Protein AF-A0A854DXW1-F1 (afdb_monomer)

Mean predicted aligned error: 8.83 Å

Nearest PDB structures (foldseek):
  5c21-assembly1_B  TM=2.241E-01  e=3.941E+00  Escherichia coli
  4xdj-assembly1_A  TM=1.858E-01  e=6.862E+00  Homo sapiens

Secondary structure (DSSP, 8-state):
-HHHHHHHHTTSHHHHHHHHHHHHHHHHHHHHHIIIII---TT---HHHHHHHHTS-HHHHHHHHHHHHTTTGGGG-S--TTS-HHHHHHHHHHHHHHHHHHHHHHHHHHHHHHHHHHHHHHT-HHHHHHHHIIIIIIS-PBP--TTS--B---GGGG---HHHHHHHHHHHHHHHHHHHHHHHS----TTTTHHHHHHHHHHHHHHHTT-

Structure (mmCIF, N/CA/C/O backbone):
data_AF-A0A854DXW1-F1
#
_entry.id   AF-A0A854DXW1-F1
#
loop_
_atom_site.group_PDB
_atom_site.id
_atom_site.type_symbol
_atom_site.label_atom_id
_atom_site.label_alt_id
_atom_site.label_comp_id
_atom_site.label_asym_id
_atom_site.label_entity_id
_atom_site.label_seq_id
_atom_site.pdbx_PDB_ins_code
_atom_site.Cartn_x
_atom_site.Cartn_y
_atom_site.Cartn_z
_atom_site.occupancy
_atom_site.B_iso_or_equiv
_atom_site.auth_seq_id
_atom_site.auth_comp_id
_atom_site.auth_asym_id
_atom_site.auth_atom_id
_atom_site.pdbx_PDB_model_num
ATOM 1 N N . MET A 1 1 ? -30.719 3.312 4.169 1.00 43.06 1 MET A N 1
ATOM 2 C CA . MET A 1 1 ? -30.736 1.836 4.330 1.00 43.06 1 MET A CA 1
ATOM 3 C C . MET A 1 1 ? -30.538 1.354 5.775 1.00 43.06 1 MET A C 1
ATOM 5 O O . MET A 1 1 ? -31.160 0.362 6.130 1.00 43.06 1 MET A O 1
ATOM 9 N N . GLN A 1 2 ? -29.759 2.034 6.631 1.00 45.84 2 GLN A N 1
ATOM 10 C CA . GLN A 1 2 ? -29.452 1.561 7.998 1.00 45.84 2 GLN A CA 1
ATOM 11 C C . GLN A 1 2 ? -30.656 1.422 8.956 1.00 45.84 2 GLN A C 1
ATOM 13 O O . GLN A 1 2 ? -30.693 0.466 9.721 1.00 45.84 2 GLN A O 1
ATOM 18 N N . ALA A 1 3 ? -31.662 2.306 8.912 1.00 42.81 3 ALA A N 1
ATOM 19 C CA . ALA A 1 3 ? -32.786 2.252 9.864 1.00 42.81 3 ALA A CA 1
ATOM 20 C C . ALA A 1 3 ? -33.734 1.055 9.636 1.00 42.81 3 ALA A C 1
ATOM 22 O O . ALA A 1 3 ? -34.145 0.398 10.588 1.00 42.81 3 ALA A O 1
ATOM 23 N N . GLY A 1 4 ? -34.037 0.731 8.373 1.00 47.47 4 GLY A N 1
ATOM 24 C CA . GLY A 1 4 ? -34.930 -0.381 8.022 1.00 47.47 4 GLY A CA 1
ATOM 25 C C . GLY A 1 4 ? -34.297 -1.761 8.221 1.00 47.47 4 GLY A C 1
ATOM 26 O O . GLY A 1 4 ? -34.988 -2.697 8.611 1.00 47.47 4 GLY A O 1
ATOM 27 N N . LEU A 1 5 ? -32.981 -1.884 8.004 1.00 50.31 5 LEU A N 1
ATOM 28 C CA . LEU A 1 5 ? -32.249 -3.124 8.279 1.00 50.31 5 LEU A CA 1
ATOM 29 C C . LEU A 1 5 ? -32.106 -3.356 9.790 1.00 50.31 5 LEU A C 1
ATOM 31 O O . LEU A 1 5 ? -32.338 -4.463 10.264 1.00 50.31 5 LEU A O 1
ATOM 35 N N . LYS A 1 6 ? -31.801 -2.291 10.549 1.00 49.09 6 LYS A N 1
ATOM 36 C CA . LYS A 1 6 ? -31.711 -2.331 12.013 1.00 49.09 6 LYS A CA 1
ATOM 37 C C . LYS A 1 6 ? -33.037 -2.756 12.642 1.00 49.09 6 LYS A C 1
ATOM 39 O O . LYS A 1 6 ? -33.031 -3.663 13.456 1.00 49.09 6 LYS A O 1
ATOM 44 N N . ALA A 1 7 ? -34.162 -2.185 12.206 1.00 58.78 7 ALA A N 1
ATOM 45 C CA . ALA A 1 7 ? -35.489 -2.556 12.705 1.00 58.78 7 ALA A CA 1
ATOM 46 C C . ALA A 1 7 ? -35.907 -3.998 12.350 1.00 58.78 7 ALA A C 1
ATOM 48 O O . ALA A 1 7 ? -36.614 -4.627 13.128 1.00 58.78 7 ALA A O 1
ATOM 49 N N . LYS A 1 8 ? -35.477 -4.529 11.194 1.00 56.47 8 LYS A N 1
ATOM 50 C CA . LYS A 1 8 ? -35.761 -5.920 10.788 1.00 56.47 8 LYS A CA 1
ATOM 51 C C . LYS A 1 8 ? -34.924 -6.955 11.533 1.00 56.47 8 LYS A C 1
ATOM 53 O O . LYS A 1 8 ? -35.382 -8.075 11.719 1.00 56.47 8 LYS A O 1
ATOM 58 N N . LEU A 1 9 ? -33.699 -6.598 11.905 1.00 56.09 9 LEU A N 1
ATOM 59 C CA . LEU A 1 9 ? -32.791 -7.497 12.607 1.00 56.09 9 LEU A CA 1
ATOM 60 C C . LEU A 1 9 ? -32.970 -7.414 14.126 1.00 56.09 9 LEU A C 1
ATOM 62 O O . LEU A 1 9 ? -32.663 -8.389 14.804 1.00 56.09 9 LEU A O 1
ATOM 66 N N . ASP A 1 10 ? -33.480 -6.307 14.669 1.00 58.72 10 ASP A N 1
ATOM 67 C CA . ASP A 1 10 ? -33.623 -6.104 16.113 1.00 58.72 10 ASP A CA 1
ATOM 68 C C . ASP A 1 10 ? -34.373 -7.269 16.789 1.00 58.72 10 ASP A C 1
ATOM 70 O O . ASP A 1 10 ? -35.441 -7.684 16.340 1.00 58.72 10 ASP A O 1
ATOM 74 N N . LYS A 1 11 ? -33.793 -7.824 17.861 1.00 65.62 11 LYS A N 1
ATOM 75 C CA . LYS A 1 11 ? -34.282 -9.014 18.599 1.00 65.62 11 LYS A CA 1
ATOM 76 C C . LYS A 1 11 ? -34.314 -10.344 17.828 1.00 65.62 11 LYS A C 1
ATOM 78 O O . LYS A 1 11 ? -34.817 -11.333 18.360 1.00 65.62 11 LYS A O 1
ATOM 83 N N . THR A 1 12 ? -33.756 -10.417 16.622 1.00 66.31 12 THR A N 1
ATOM 84 C CA . THR A 1 12 ? -33.550 -11.700 15.929 1.00 66.31 12 THR A CA 1
ATOM 85 C C . THR A 1 12 ? -32.251 -12.375 16.394 1.00 66.31 12 THR A C 1
ATOM 87 O O . THR A 1 12 ? -31.312 -11.685 16.810 1.00 66.31 12 THR A O 1
ATOM 90 N N . PRO A 1 13 ? -32.128 -13.713 16.267 1.00 65.00 13 PRO A N 1
ATOM 91 C CA . PRO A 1 13 ? -30.846 -14.402 16.424 1.00 65.00 13 PRO A CA 1
ATOM 92 C C . PRO A 1 13 ? -29.734 -13.783 15.561 1.00 65.00 13 PRO A C 1
ATOM 94 O O . PRO A 1 13 ? -28.590 -13.712 16.001 1.00 65.00 13 PRO A O 1
ATOM 97 N N . GLY A 1 14 ? -30.081 -13.258 14.378 1.00 65.69 14 GLY A N 1
ATOM 98 C CA . GLY A 1 14 ? -29.167 -12.564 13.471 1.00 65.69 14 GLY A CA 1
ATOM 99 C C . GLY A 1 14 ? -28.595 -11.253 14.027 1.00 65.69 14 GLY A C 1
ATOM 100 O O . GLY A 1 14 ? -27.396 -11.025 13.888 1.00 65.69 14 GLY A O 1
ATOM 101 N N . ALA A 1 15 ? -29.387 -10.410 14.706 1.00 63.97 15 ALA A N 1
ATOM 102 C CA . ALA A 1 15 ? -28.850 -9.200 15.353 1.00 63.97 15 ALA A CA 1
ATOM 103 C C . ALA A 1 15 ? -27.966 -9.517 16.556 1.00 63.97 15 ALA A C 1
ATOM 105 O O . ALA A 1 15 ? -26.934 -8.875 16.737 1.00 63.97 15 ALA A O 1
ATOM 106 N N . ASN A 1 16 ? -28.345 -10.508 17.364 1.00 67.12 16 ASN A N 1
ATOM 107 C CA . ASN A 1 16 ? -27.512 -10.935 18.486 1.00 67.12 16 ASN A CA 1
ATOM 108 C C . ASN A 1 16 ? -26.182 -11.506 17.978 1.00 67.12 16 ASN A C 1
ATOM 110 O O . ASN A 1 16 ? -25.125 -11.119 18.468 1.00 67.12 16 ASN A O 1
ATOM 114 N N . ALA A 1 17 ? -26.219 -12.343 16.936 1.00 67.50 17 ALA A N 1
ATOM 115 C CA . ALA A 1 17 ? -25.018 -12.842 16.277 1.00 67.50 17 ALA A CA 1
ATOM 116 C C . ALA A 1 17 ? -24.161 -11.694 15.718 1.00 67.50 17 ALA A C 1
ATOM 118 O O . ALA A 1 17 ? -22.961 -11.674 15.962 1.00 67.50 17 ALA A O 1
ATOM 119 N N . TRP A 1 18 ? -24.757 -10.702 15.046 1.00 70.50 18 TRP A N 1
ATOM 120 C CA . TRP A 1 18 ? -24.046 -9.526 14.525 1.00 70.50 18 TRP A CA 1
ATOM 121 C C . TRP A 1 18 ? -23.355 -8.705 15.618 1.00 70.50 18 TRP A C 1
ATOM 123 O O . TRP A 1 18 ? -22.194 -8.333 15.456 1.00 70.50 18 TRP A O 1
ATOM 133 N N . ASN A 1 19 ? -24.030 -8.471 16.746 1.00 70.94 19 ASN A N 1
ATOM 134 C CA . ASN A 1 19 ? -23.475 -7.714 17.870 1.00 70.94 19 ASN A CA 1
ATOM 135 C C . ASN A 1 19 ? -22.244 -8.389 18.499 1.00 70.94 19 ASN A C 1
ATOM 137 O O . ASN A 1 19 ? -21.432 -7.701 19.111 1.00 70.94 19 ASN A O 1
ATOM 141 N N . HIS A 1 20 ? -22.082 -9.704 18.331 1.00 74.19 20 HIS A N 1
ATOM 142 C CA . HIS A 1 20 ? -20.892 -10.439 18.770 1.00 74.19 20 HIS A CA 1
ATOM 143 C C . HIS A 1 20 ? -19.858 -10.633 17.649 1.00 74.19 20 HIS A C 1
ATOM 145 O O . HIS A 1 20 ? -18.663 -10.458 17.880 1.00 74.19 20 HIS A O 1
ATOM 151 N N . LEU A 1 21 ? -20.303 -10.952 16.431 1.00 76.25 21 LEU A N 1
ATOM 152 C CA . LEU A 1 21 ? -19.441 -11.206 15.273 1.00 76.25 21 LEU A CA 1
ATOM 153 C C . LEU A 1 21 ? -18.740 -9.946 14.779 1.00 76.25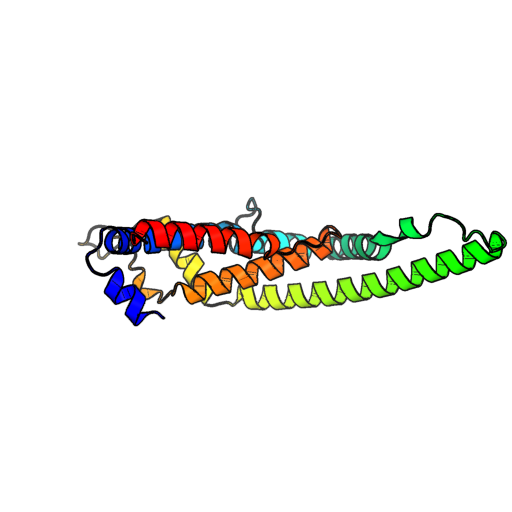 21 LEU A C 1
ATOM 155 O O . LEU A 1 21 ? -17.548 -9.999 14.507 1.00 76.25 21 LEU A O 1
ATOM 159 N N . ALA A 1 22 ? -19.445 -8.820 14.649 1.00 77.31 22 ALA A N 1
ATOM 160 C CA . ALA A 1 22 ? -18.854 -7.615 14.072 1.00 77.31 22 ALA A CA 1
ATOM 161 C C . ALA A 1 22 ? -17.678 -7.076 14.910 1.00 77.31 22 ALA A C 1
ATOM 163 O O . ALA A 1 22 ? -16.629 -6.807 14.323 1.00 77.31 22 ALA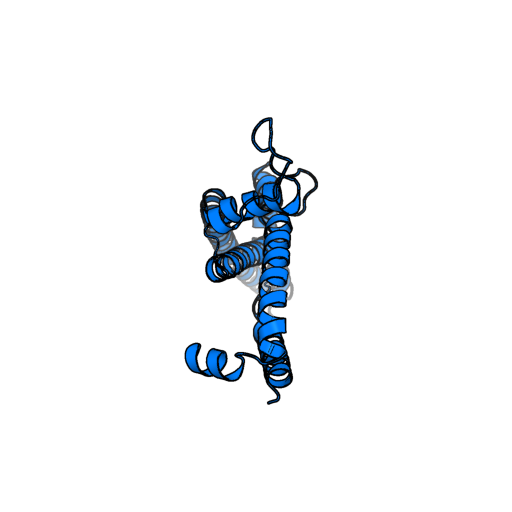 A O 1
ATOM 164 N N . PRO A 1 23 ? -17.768 -6.977 16.254 1.00 77.62 23 PRO A N 1
ATOM 165 C CA . PRO A 1 23 ? -16.611 -6.627 17.076 1.00 77.62 23 PRO A CA 1
ATOM 166 C C . PRO A 1 23 ? -15.458 -7.626 16.954 1.00 77.62 23 PRO A C 1
ATOM 168 O O . PRO A 1 23 ? -14.311 -7.200 16.857 1.00 77.62 23 PRO A O 1
ATOM 171 N N . LEU A 1 24 ? -15.748 -8.932 16.913 1.00 80.94 24 LEU A N 1
ATOM 172 C CA . LEU A 1 24 ? -14.728 -9.978 16.796 1.00 80.94 24 LEU A CA 1
ATOM 173 C C . LEU A 1 24 ? -13.984 -9.902 15.453 1.00 80.94 24 LEU A C 1
ATOM 175 O O . LEU A 1 24 ? -12.761 -9.808 15.432 1.00 80.94 24 LEU A O 1
ATOM 179 N N . LEU A 1 25 ? -14.721 -9.831 14.343 1.00 82.75 25 LEU A N 1
ATOM 180 C CA . LEU A 1 25 ? -14.154 -9.657 13.003 1.00 82.75 25 LEU A CA 1
ATOM 181 C C . LEU A 1 25 ? -13.397 -8.329 12.873 1.00 82.75 25 LEU A C 1
ATOM 183 O O . LEU A 1 25 ? -12.369 -8.267 12.207 1.00 82.75 25 LEU A O 1
ATOM 187 N N . GLY A 1 26 ? -13.881 -7.270 13.527 1.00 84.69 26 GLY A N 1
ATOM 188 C CA . GLY A 1 26 ? -13.182 -5.990 13.602 1.00 84.69 26 GLY A CA 1
ATOM 189 C C . GLY A 1 26 ? -11.831 -6.095 14.295 1.00 84.69 26 GLY A C 1
ATOM 190 O O . GLY A 1 26 ? -10.843 -5.565 13.796 1.00 84.69 26 GLY A O 1
ATOM 191 N N . GLN A 1 27 ? -11.774 -6.796 15.426 1.00 83.50 27 GLN A N 1
ATOM 192 C CA . GLN A 1 27 ? -10.528 -7.022 16.157 1.00 83.50 27 GLN A CA 1
ATOM 193 C C . GLN A 1 27 ? -9.535 -7.859 15.348 1.00 83.50 27 GLN A C 1
ATOM 195 O O . GLN A 1 27 ? -8.358 -7.499 15.273 1.00 83.50 27 GLN A O 1
ATOM 200 N N . ASP A 1 28 ? -10.002 -8.931 14.705 1.00 86.38 28 ASP A N 1
ATOM 201 C CA . ASP A 1 28 ? -9.159 -9.755 13.836 1.00 86.38 28 ASP A CA 1
ATOM 202 C C . ASP A 1 28 ? -8.619 -8.942 12.655 1.00 86.38 28 ASP A C 1
ATOM 204 O O . ASP A 1 28 ? -7.415 -8.958 12.397 1.00 86.38 28 ASP A O 1
ATOM 208 N N . LEU A 1 29 ? -9.465 -8.126 12.019 1.00 89.44 29 LEU A N 1
ATOM 209 C CA . LEU A 1 29 ? -9.039 -7.225 10.951 1.00 89.44 29 LEU A CA 1
ATOM 210 C C . LEU A 1 29 ? -7.964 -6.239 11.429 1.00 89.44 29 LEU A C 1
ATOM 212 O O . LEU A 1 29 ? -6.951 -6.063 10.755 1.00 89.44 29 LEU A O 1
ATOM 216 N N . VAL A 1 30 ? -8.140 -5.616 12.598 1.00 91.19 30 VAL A N 1
ATOM 217 C CA . VAL A 1 30 ? -7.139 -4.693 13.159 1.00 91.19 30 VAL A CA 1
ATOM 218 C C . VAL A 1 30 ? -5.818 -5.416 13.441 1.00 91.19 30 VAL A C 1
ATOM 220 O O . VAL A 1 30 ? -4.742 -4.883 13.150 1.00 91.19 30 VAL A O 1
ATOM 223 N N . ARG A 1 31 ? -5.871 -6.642 13.971 1.00 88.50 31 ARG A N 1
ATOM 224 C CA . ARG A 1 31 ? -4.685 -7.475 14.206 1.00 88.50 31 ARG A CA 1
ATOM 225 C C . ARG A 1 31 ? -3.959 -7.795 12.899 1.00 88.50 31 ARG A C 1
ATOM 227 O O . ARG A 1 31 ? -2.732 -7.669 12.853 1.00 88.50 31 ARG A O 1
ATOM 234 N N . ASP A 1 32 ? -4.688 -8.179 11.859 1.00 91.00 32 ASP A N 1
ATOM 235 C CA . ASP A 1 32 ? -4.114 -8.515 10.557 1.00 91.00 32 ASP A CA 1
ATOM 236 C C . ASP A 1 32 ? -3.510 -7.289 9.878 1.00 91.00 32 ASP A C 1
ATOM 238 O O . ASP A 1 32 ? -2.348 -7.328 9.474 1.00 91.00 32 ASP A O 1
ATOM 242 N N . GLN A 1 33 ? -4.225 -6.163 9.850 1.00 93.94 33 GLN A N 1
ATOM 243 C CA . GLN A 1 33 ? -3.700 -4.895 9.337 1.00 93.94 33 GLN A CA 1
ATOM 244 C C . GLN A 1 33 ? -2.432 -4.463 10.079 1.00 93.94 33 GLN A C 1
ATOM 246 O O . GLN A 1 33 ? -1.455 -4.028 9.465 1.00 93.94 33 GLN A O 1
ATOM 251 N N . SER A 1 34 ? -2.405 -4.627 11.402 1.00 92.50 34 SER A N 1
ATOM 252 C CA . SER A 1 34 ? -1.226 -4.309 12.199 1.00 92.50 34 SER A CA 1
ATOM 253 C C . SER A 1 34 ? -0.015 -5.165 11.807 1.00 92.50 34 SER A C 1
ATOM 255 O O . SER A 1 34 ? 1.081 -4.635 11.617 1.00 92.50 34 SER A O 1
ATOM 257 N N . ARG A 1 35 ? -0.205 -6.477 11.626 1.00 90.94 35 ARG A N 1
ATOM 258 C CA . ARG A 1 35 ? 0.861 -7.413 11.226 1.00 90.94 35 ARG A CA 1
ATOM 259 C C . ARG A 1 35 ? 1.335 -7.187 9.792 1.00 90.94 35 ARG A C 1
ATOM 261 O O . ARG A 1 35 ? 2.538 -7.162 9.543 1.00 90.94 35 ARG A O 1
ATOM 268 N N . LEU A 1 36 ? 0.399 -7.026 8.860 1.00 94.25 36 LEU A N 1
ATOM 269 C CA . LEU A 1 36 ? 0.681 -6.929 7.429 1.00 94.25 36 LEU A CA 1
ATOM 270 C C . LEU A 1 36 ? 1.244 -5.567 7.032 1.00 94.25 36 LEU A C 1
ATOM 272 O O . LEU A 1 36 ? 2.093 -5.500 6.149 1.00 94.25 36 LEU A O 1
ATOM 276 N N . PHE A 1 37 ? 0.816 -4.480 7.674 1.00 95.56 37 PHE A N 1
ATOM 277 C CA . PHE A 1 37 ? 1.177 -3.138 7.215 1.00 95.56 37 PHE A CA 1
ATOM 278 C C . PHE A 1 37 ? 2.122 -2.404 8.163 1.00 95.56 37 PHE A C 1
ATOM 280 O O . PHE A 1 37 ? 3.033 -1.710 7.709 1.00 95.56 37 PHE A O 1
ATOM 287 N N . LEU A 1 38 ? 1.948 -2.578 9.474 1.00 94.62 38 LEU A N 1
ATOM 288 C CA . LEU A 1 38 ? 2.504 -1.670 10.481 1.00 94.62 38 LEU A CA 1
ATOM 289 C C . LEU A 1 38 ? 3.615 -2.264 11.354 1.00 94.62 38 LEU A C 1
ATOM 291 O O . LEU A 1 38 ? 4.288 -1.507 12.059 1.00 94.62 38 LEU A O 1
ATOM 295 N N . ASP A 1 39 ? 3.804 -3.584 11.337 1.00 90.75 39 ASP A N 1
ATOM 296 C CA . ASP A 1 39 ? 4.802 -4.258 12.165 1.00 90.75 39 ASP A CA 1
ATOM 297 C C . ASP A 1 39 ? 6.223 -3.822 11.782 1.00 90.75 39 ASP A C 1
ATOM 299 O O . ASP A 1 39 ? 6.596 -3.826 10.615 1.00 90.75 39 ASP A O 1
ATOM 303 N N . ASN A 1 40 ? 7.045 -3.461 12.756 1.00 88.31 40 ASN A N 1
ATOM 304 C CA . ASN A 1 40 ? 8.408 -2.976 12.544 1.00 88.31 40 ASN A CA 1
ATOM 305 C C . ASN A 1 40 ? 9.478 -3.983 12.983 1.00 88.31 40 ASN A C 1
ATOM 307 O O . ASN A 1 40 ? 10.671 -3.682 12.899 1.00 88.31 40 ASN A O 1
ATOM 311 N N . HIS A 1 41 ? 9.083 -5.176 13.439 1.00 87.81 41 HIS A N 1
ATOM 312 C CA . HIS A 1 41 ? 10.045 -6.201 13.811 1.00 87.81 41 HIS A CA 1
ATOM 313 C C . HIS A 1 41 ? 10.905 -6.606 12.602 1.00 87.81 41 HIS A C 1
ATOM 315 O O . HIS A 1 41 ? 10.414 -6.808 11.496 1.00 87.81 41 HIS A O 1
ATOM 321 N N . TRP A 1 42 ? 12.213 -6.782 12.794 1.00 84.25 42 TRP A N 1
ATOM 322 C CA . TRP A 1 42 ? 13.151 -7.005 11.686 1.00 84.25 42 TRP A CA 1
ATOM 323 C C . TRP A 1 42 ? 12.849 -8.264 10.847 1.00 84.25 42 TRP A C 1
ATOM 325 O O . TRP A 1 42 ? 13.130 -8.279 9.645 1.00 84.25 42 TRP A O 1
ATOM 335 N N . ARG A 1 43 ? 12.231 -9.283 11.464 1.00 85.88 43 ARG A N 1
ATOM 336 C CA . ARG A 1 43 ? 11.757 -10.520 10.806 1.00 85.88 43 ARG A CA 1
ATOM 337 C C . ARG A 1 43 ? 10.387 -10.403 10.128 1.00 85.88 43 ARG A C 1
ATOM 339 O O . ARG A 1 43 ? 10.020 -11.329 9.415 1.00 85.88 43 ARG A O 1
ATOM 346 N N . SER A 1 44 ? 9.618 -9.339 10.362 1.00 88.06 44 SER A N 1
ATOM 347 C CA . SER A 1 44 ? 8.266 -9.229 9.806 1.00 88.06 44 SER A CA 1
ATOM 348 C C . SER A 1 44 ? 8.311 -8.980 8.294 1.00 88.06 44 SER A C 1
ATOM 350 O O . SER A 1 44 ? 9.227 -8.335 7.776 1.00 88.06 44 SER A O 1
ATOM 352 N N . GLY A 1 45 ? 7.322 -9.498 7.573 1.00 89.44 45 GLY A N 1
ATOM 353 C CA . GLY A 1 45 ? 7.122 -9.234 6.145 1.00 89.44 45 GLY A CA 1
ATOM 354 C C . GLY A 1 45 ? 6.217 -8.032 5.876 1.00 89.44 45 GLY A C 1
ATOM 355 O O . GLY A 1 45 ? 5.577 -7.996 4.834 1.00 89.44 45 GLY A O 1
ATOM 356 N N . SER A 1 46 ? 6.087 -7.103 6.826 1.00 94.56 46 SER A N 1
ATOM 357 C CA . SER A 1 46 ? 5.107 -6.022 6.726 1.00 94.56 46 SER A CA 1
ATOM 358 C C . SER A 1 46 ? 5.463 -4.999 5.645 1.00 94.56 46 SER A C 1
ATOM 360 O O . SER A 1 46 ? 6.638 -4.823 5.315 1.00 94.56 46 SER A O 1
ATOM 362 N N . LEU A 1 47 ? 4.472 -4.239 5.173 1.00 95.69 47 LEU A N 1
ATOM 363 C CA . LEU A 1 47 ? 4.680 -3.111 4.260 1.00 95.69 47 LEU A CA 1
ATOM 364 C C . LEU A 1 47 ? 5.722 -2.115 4.798 1.00 95.69 47 LEU A C 1
ATOM 366 O O . LEU A 1 47 ? 6.663 -1.769 4.088 1.00 95.69 47 LEU A O 1
ATOM 370 N N . THR A 1 48 ? 5.608 -1.705 6.067 1.00 94.69 48 THR A N 1
ATOM 371 C CA . THR A 1 48 ? 6.572 -0.789 6.708 1.00 94.69 48 THR A CA 1
ATOM 372 C C . THR A 1 48 ? 7.998 -1.347 6.662 1.00 94.69 48 THR A C 1
ATOM 374 O O . THR A 1 48 ? 8.948 -0.623 6.357 1.00 94.69 48 THR A O 1
ATOM 377 N N . ASN A 1 49 ? 8.175 -2.641 6.949 1.00 94.12 49 ASN A N 1
ATOM 378 C CA . ASN A 1 49 ? 9.498 -3.255 6.967 1.00 94.12 49 ASN A CA 1
ATOM 379 C C . ASN A 1 49 ? 10.051 -3.500 5.555 1.00 94.12 49 ASN A C 1
ATOM 381 O O . ASN A 1 49 ? 11.248 -3.322 5.334 1.00 94.12 49 ASN A O 1
ATOM 385 N N . LEU A 1 50 ? 9.197 -3.888 4.605 1.00 94.00 50 LEU A N 1
ATOM 386 C CA . LEU A 1 50 ? 9.549 -4.015 3.190 1.00 94.00 50 LEU A CA 1
ATOM 387 C C . LEU A 1 50 ? 10.026 -2.674 2.638 1.00 94.00 50 LEU A C 1
ATOM 389 O O . LEU A 1 50 ? 11.129 -2.598 2.105 1.00 94.00 50 LEU A O 1
ATOM 393 N N . TRP A 1 51 ? 9.258 -1.606 2.859 1.00 95.62 51 TRP A N 1
ATOM 394 C CA . TRP A 1 51 ? 9.633 -0.261 2.440 1.00 95.62 51 TRP A CA 1
ATOM 395 C C . TRP A 1 51 ? 10.972 0.173 3.036 1.00 95.62 51 TRP A C 1
ATOM 397 O O . TRP A 1 51 ? 11.869 0.595 2.313 1.00 95.62 51 TRP A O 1
ATOM 407 N N . ARG A 1 52 ? 11.171 -0.027 4.345 1.00 94.31 52 ARG A N 1
ATOM 408 C CA . ARG A 1 52 ? 12.452 0.258 5.009 1.00 94.31 52 ARG A CA 1
ATOM 409 C C . ARG A 1 52 ? 13.629 -0.479 4.362 1.00 94.31 52 ARG A C 1
ATOM 411 O O . ARG A 1 52 ? 14.698 0.104 4.229 1.00 94.31 52 ARG A O 1
ATOM 418 N N . LYS A 1 53 ? 13.452 -1.748 3.978 1.00 92.75 53 LYS A N 1
ATOM 419 C CA . LYS A 1 53 ? 14.494 -2.542 3.303 1.00 92.75 53 LYS A CA 1
ATOM 420 C C . LYS A 1 53 ? 14.797 -2.010 1.903 1.00 92.75 53 LYS A C 1
ATOM 422 O O . LYS A 1 53 ? 15.961 -1.963 1.533 1.00 92.75 53 LYS A O 1
ATOM 427 N N . LEU A 1 54 ? 13.779 -1.578 1.159 1.00 94.38 54 LEU A N 1
ATOM 428 C CA . LEU A 1 54 ? 13.957 -0.962 -0.160 1.00 94.38 54 LEU A CA 1
ATOM 429 C C . LEU A 1 54 ? 14.712 0.370 -0.087 1.00 94.38 54 LEU A C 1
ATOM 431 O O . LEU A 1 54 ? 15.454 0.702 -1.002 1.00 94.38 54 LEU A O 1
ATOM 435 N N . GLN A 1 55 ? 14.547 1.107 1.011 1.00 93.56 55 GLN A N 1
ATOM 436 C CA . GLN A 1 55 ? 15.242 2.371 1.267 1.00 93.56 55 GLN A CA 1
ATOM 437 C C . GLN A 1 55 ? 16.637 2.192 1.888 1.00 93.56 55 GLN A C 1
ATOM 439 O O . GLN A 1 55 ? 17.339 3.178 2.099 1.00 93.56 55 GLN A O 1
ATOM 444 N N . ALA A 1 56 ? 17.045 0.963 2.221 1.00 93.44 56 ALA A N 1
ATOM 445 C CA . ALA A 1 56 ? 18.317 0.720 2.900 1.00 93.44 56 ALA A CA 1
ATOM 446 C C . ALA A 1 56 ? 19.533 0.996 2.002 1.00 93.44 56 ALA A C 1
ATOM 448 O O . ALA A 1 56 ? 20.585 1.377 2.510 1.00 93.44 56 ALA A O 1
ATOM 449 N N . ASP A 1 57 ? 19.382 0.806 0.690 1.00 94.56 57 ASP A N 1
ATOM 450 C CA . ASP A 1 57 ? 20.425 1.034 -0.306 1.00 94.56 57 ASP A CA 1
ATOM 451 C C . ASP A 1 57 ? 19.792 1.576 -1.603 1.00 94.56 57 ASP A C 1
ATOM 453 O O . ASP A 1 57 ? 18.924 0.906 -2.177 1.00 94.56 57 ASP A O 1
ATOM 457 N N . PRO A 1 58 ? 20.211 2.758 -2.099 1.00 93.12 58 PRO A N 1
ATOM 458 C CA . PRO A 1 58 ? 19.760 3.295 -3.383 1.00 93.12 58 PRO A CA 1
ATOM 459 C C . PRO A 1 58 ? 19.913 2.325 -4.564 1.00 93.12 58 PRO A C 1
ATOM 461 O O . PRO A 1 58 ? 19.101 2.368 -5.490 1.00 93.12 58 PRO A O 1
ATOM 464 N N . ALA A 1 59 ? 20.895 1.418 -4.523 1.00 96.38 59 ALA A N 1
ATOM 465 C CA . ALA A 1 59 ? 21.098 0.408 -5.559 1.00 96.38 59 ALA A CA 1
ATOM 466 C C . ALA A 1 59 ? 19.906 -0.555 -5.694 1.00 96.38 59 ALA A C 1
ATOM 468 O O . ALA A 1 59 ? 19.656 -1.077 -6.778 1.00 96.38 59 ALA A O 1
ATOM 469 N N . ILE A 1 60 ? 19.130 -0.768 -4.623 1.00 95.75 60 ILE A N 1
ATOM 470 C CA . ILE A 1 60 ? 17.932 -1.616 -4.665 1.00 95.75 60 ILE A CA 1
ATOM 471 C C . ILE A 1 60 ? 16.859 -0.974 -5.544 1.00 95.75 60 ILE A C 1
ATOM 473 O O . ILE A 1 60 ? 16.274 -1.653 -6.387 1.00 95.75 60 ILE A O 1
ATOM 477 N N . ARG A 1 61 ? 16.609 0.332 -5.377 1.00 95.31 61 ARG A N 1
ATOM 478 C CA . ARG A 1 61 ? 15.671 1.063 -6.240 1.00 95.31 61 ARG A CA 1
ATOM 479 C C . ARG A 1 61 ? 16.128 0.992 -7.691 1.00 95.31 61 ARG A C 1
ATOM 481 O O . ARG A 1 61 ? 15.305 0.677 -8.545 1.00 95.31 61 ARG A O 1
ATOM 488 N N . GLU A 1 62 ? 17.405 1.267 -7.958 1.00 96.88 62 GLU A N 1
ATOM 489 C CA . GLU A 1 62 ? 17.911 1.269 -9.333 1.00 96.88 62 GLU A CA 1
ATOM 490 C C . GLU A 1 62 ? 17.791 -0.114 -9.978 1.00 96.88 62 GLU A C 1
ATOM 492 O O . GLU A 1 62 ? 17.325 -0.222 -11.105 1.00 96.88 62 GLU A O 1
ATOM 497 N N . HIS A 1 63 ? 18.072 -1.185 -9.231 1.00 96.69 63 HIS A N 1
ATOM 498 C CA . HIS A 1 63 ? 17.877 -2.550 -9.713 1.00 96.69 63 HIS A CA 1
ATOM 499 C C . HIS A 1 63 ? 16.435 -2.813 -10.181 1.00 96.69 63 HIS A C 1
ATOM 501 O O . HIS A 1 63 ? 16.217 -3.349 -11.271 1.00 96.69 63 HIS A O 1
ATOM 507 N N . TYR A 1 64 ? 15.436 -2.434 -9.377 1.00 97.19 64 TYR A N 1
ATOM 508 C CA . TYR A 1 64 ? 14.033 -2.603 -9.767 1.00 97.19 64 TYR A CA 1
ATOM 509 C C . TYR A 1 64 ? 13.632 -1.664 -10.902 1.00 97.19 64 TYR A C 1
ATOM 511 O O . TYR A 1 64 ? 12.892 -2.083 -11.788 1.00 97.19 64 TYR A O 1
ATOM 519 N N . ARG A 1 65 ? 14.159 -0.436 -10.919 1.00 97.31 65 ARG A N 1
ATOM 520 C CA . ARG A 1 65 ? 13.940 0.537 -11.991 1.00 97.31 65 ARG A CA 1
ATOM 521 C C . ARG A 1 65 ? 14.428 0.004 -13.335 1.00 97.31 65 ARG A C 1
ATOM 523 O O . ARG A 1 65 ? 13.659 -0.010 -14.292 1.00 97.31 65 ARG A O 1
ATOM 530 N N . GLU A 1 66 ? 15.664 -0.491 -13.397 1.00 96.81 66 GLU A N 1
ATOM 531 C CA . GLU A 1 66 ? 16.259 -1.108 -14.590 1.00 96.81 66 GLU A CA 1
ATOM 532 C C . GLU A 1 66 ? 15.456 -2.319 -15.067 1.00 96.81 66 GLU A C 1
ATOM 534 O O . GLU A 1 66 ? 15.133 -2.433 -16.253 1.00 96.81 66 GLU A O 1
ATOM 539 N N . ARG A 1 67 ? 15.095 -3.215 -14.139 1.00 96.06 67 ARG A N 1
ATOM 540 C CA . ARG A 1 67 ? 14.289 -4.397 -14.455 1.00 96.06 67 ARG A CA 1
ATOM 541 C C . ARG A 1 67 ? 12.914 -4.016 -15.004 1.00 96.06 67 ARG A C 1
ATOM 543 O O . ARG A 1 67 ? 12.473 -4.613 -15.982 1.00 96.06 67 ARG A O 1
ATOM 550 N N . TYR A 1 68 ? 12.246 -3.046 -14.381 1.00 96.62 68 TYR A N 1
ATOM 551 C CA . TYR A 1 68 ? 10.925 -2.581 -14.793 1.00 96.62 68 TYR A CA 1
ATOM 552 C C . TYR A 1 68 ? 10.973 -1.902 -16.165 1.00 96.62 68 TYR A C 1
ATOM 554 O O . TYR A 1 68 ? 10.147 -2.199 -17.022 1.00 96.62 68 TYR A O 1
ATOM 562 N N . GLY A 1 69 ? 11.977 -1.053 -16.416 1.00 96.25 69 GLY A N 1
ATOM 563 C CA . GLY A 1 69 ? 12.160 -0.385 -17.708 1.00 96.25 69 GLY A CA 1
ATOM 564 C C . GLY A 1 69 ? 12.259 -1.359 -18.883 1.00 96.25 69 GLY A C 1
ATOM 565 O O . GLY A 1 69 ? 11.714 -1.105 -19.952 1.00 96.25 69 GLY A O 1
ATOM 566 N N . ARG A 1 70 ? 12.902 -2.510 -18.667 1.00 95.19 70 ARG A N 1
ATOM 567 C CA . ARG A 1 70 ? 13.186 -3.522 -19.699 1.00 95.19 70 ARG A CA 1
ATOM 568 C C . ARG A 1 70 ? 12.164 -4.658 -19.775 1.00 95.19 70 ARG A C 1
ATOM 570 O O . ARG A 1 70 ? 12.400 -5.639 -20.477 1.00 95.19 70 ARG A O 1
ATOM 577 N N . ILE A 1 71 ? 11.039 -4.566 -19.064 1.00 92.12 71 ILE A N 1
ATOM 578 C CA . ILE A 1 71 ? 10.062 -5.663 -18.952 1.00 92.12 71 ILE A CA 1
ATOM 579 C C . ILE A 1 71 ? 9.540 -6.164 -20.311 1.00 92.12 71 ILE A C 1
ATOM 581 O O . ILE A 1 71 ? 9.260 -7.351 -20.470 1.00 92.12 71 ILE A O 1
ATOM 585 N N . PHE A 1 72 ? 9.468 -5.279 -21.305 1.00 91.06 72 PHE A N 1
ATOM 586 C CA . PHE A 1 72 ? 8.947 -5.563 -22.643 1.0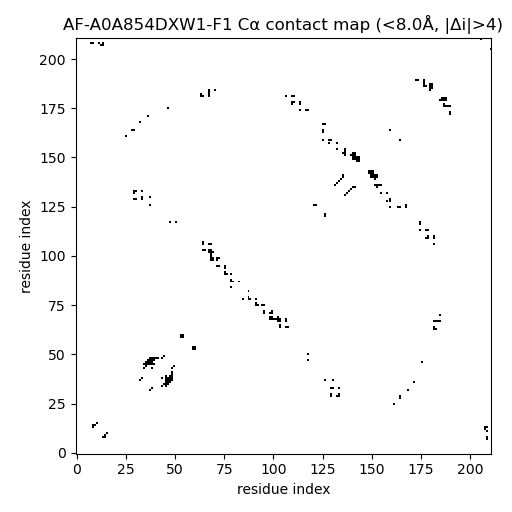0 91.06 72 PHE A CA 1
ATOM 587 C C . PHE A 1 72 ? 10.021 -5.714 -23.717 1.00 91.06 72 PHE A C 1
ATOM 589 O O . PHE A 1 72 ? 9.676 -5.878 -24.882 1.00 91.06 72 PHE A O 1
ATOM 596 N N . ASP A 1 73 ? 11.308 -5.728 -23.351 1.00 91.19 73 ASP A N 1
ATOM 597 C CA . ASP A 1 73 ? 12.397 -5.867 -24.329 1.00 91.19 73 ASP A CA 1
ATOM 598 C C . ASP A 1 73 ? 12.197 -7.106 -25.224 1.00 91.19 73 ASP A C 1
ATOM 600 O O . ASP A 1 73 ? 12.385 -7.024 -26.435 1.00 91.19 73 ASP A O 1
ATOM 604 N N . HIS A 1 74 ? 11.724 -8.210 -24.635 1.00 87.38 74 HIS A N 1
ATOM 605 C CA . HIS A 1 74 ? 11.478 -9.482 -25.320 1.00 87.38 74 HIS A CA 1
ATOM 606 C C . HIS A 1 74 ? 10.370 -9.434 -26.387 1.00 87.38 74 HIS A C 1
ATOM 608 O O . HIS A 1 74 ? 10.349 -10.273 -27.284 1.00 87.38 74 HIS A O 1
ATOM 614 N N . PHE A 1 75 ? 9.450 -8.463 -26.334 1.00 86.19 75 PHE A N 1
ATOM 615 C CA . PHE A 1 75 ? 8.410 -8.316 -27.360 1.00 86.19 75 PHE A CA 1
ATOM 616 C C . PHE A 1 75 ? 8.952 -7.796 -28.696 1.00 86.19 75 PHE A C 1
ATOM 618 O O . PHE A 1 75 ? 8.239 -7.827 -29.696 1.00 86.19 75 PHE A O 1
ATOM 625 N N . HIS A 1 76 ? 10.212 -7.356 -28.728 1.00 84.25 76 HIS A N 1
ATOM 626 C CA . HIS A 1 76 ? 10.862 -6.798 -29.913 1.00 84.25 76 HIS A CA 1
ATOM 627 C C . HIS A 1 76 ? 12.001 -7.674 -30.446 1.00 84.25 76 HIS A C 1
ATOM 629 O O . HIS A 1 76 ? 12.785 -7.208 -31.272 1.00 84.25 76 HIS A O 1
ATOM 635 N N . ASP A 1 77 ? 12.110 -8.925 -29.989 1.00 84.62 77 ASP A N 1
ATOM 636 C CA . ASP A 1 77 ? 13.165 -9.849 -30.427 1.00 84.62 77 ASP A CA 1
ATOM 637 C C . ASP A 1 77 ? 12.923 -10.385 -31.854 1.00 84.62 77 ASP A C 1
ATOM 639 O O . ASP A 1 77 ? 13.871 -10.734 -32.562 1.00 84.62 77 ASP A O 1
ATOM 643 N N . GLU A 1 78 ? 11.667 -10.420 -32.313 1.00 81.88 78 GLU A N 1
ATOM 644 C CA . GLU A 1 78 ? 11.303 -10.936 -33.637 1.00 81.88 78 GLU A CA 1
ATOM 645 C C . GLU A 1 78 ? 11.376 -9.859 -34.731 1.00 81.88 78 GLU A C 1
ATOM 647 O O . GLU A 1 78 ? 10.776 -8.789 -34.573 1.00 81.88 78 GLU A O 1
ATOM 652 N N . PRO A 1 79 ? 12.087 -10.114 -35.851 1.00 79.81 79 PRO A N 1
ATOM 653 C CA . PRO A 1 79 ? 12.239 -9.154 -36.941 1.00 79.81 79 PRO A CA 1
ATOM 654 C C . PRO A 1 79 ? 10.905 -8.815 -37.611 1.00 79.81 79 PRO A C 1
ATOM 656 O O . PRO A 1 79 ? 10.041 -9.667 -37.804 1.00 79.81 79 PRO A O 1
ATOM 659 N N . ILE A 1 80 ? 10.772 -7.558 -38.032 1.00 82.75 80 ILE A N 1
ATOM 660 C CA . ILE A 1 80 ? 9.607 -7.052 -38.756 1.00 82.75 80 ILE A CA 1
ATOM 661 C C . ILE A 1 80 ? 9.634 -7.653 -40.165 1.00 82.75 80 ILE A C 1
ATOM 663 O O . ILE A 1 80 ? 10.501 -7.316 -40.972 1.00 82.75 80 ILE A O 1
ATOM 667 N N . SER A 1 81 ? 8.674 -8.536 -40.449 1.00 79.38 81 SER A N 1
ATOM 668 C CA . SER A 1 81 ? 8.635 -9.413 -41.632 1.00 79.38 81 SER A CA 1
ATOM 669 C C . SER A 1 81 ? 8.737 -8.704 -42.982 1.00 79.38 81 SER A C 1
ATOM 671 O O . SER A 1 81 ? 9.231 -9.293 -43.939 1.00 79.38 81 SER A O 1
ATOM 673 N N . ASP A 1 82 ? 8.298 -7.449 -43.056 1.00 85.50 82 ASP A N 1
ATOM 674 C CA . ASP A 1 82 ? 8.236 -6.684 -44.306 1.00 85.50 82 ASP A CA 1
ATOM 675 C C . ASP A 1 82 ? 9.440 -5.748 -44.509 1.00 85.50 82 ASP A C 1
ATOM 677 O O . ASP A 1 82 ? 9.467 -4.964 -45.460 1.00 85.50 82 ASP A O 1
ATOM 681 N N . LEU A 1 83 ? 10.444 -5.800 -43.624 1.00 85.44 83 LEU A N 1
ATOM 682 C CA . LEU A 1 83 ? 11.615 -4.927 -43.676 1.00 85.44 83 LEU A CA 1
ATOM 683 C C . LEU A 1 83 ? 12.922 -5.705 -43.882 1.00 85.44 83 LEU A C 1
ATOM 685 O O . LEU A 1 83 ? 13.095 -6.799 -43.342 1.00 85.44 83 LEU A O 1
ATOM 689 N N . PRO A 1 84 ? 13.905 -5.121 -44.597 1.00 89.12 84 PRO A N 1
ATOM 690 C CA . PRO A 1 84 ? 15.268 -5.637 -44.600 1.00 89.12 84 PRO A CA 1
ATOM 691 C C . PRO A 1 84 ? 15.821 -5.754 -43.166 1.00 89.12 84 PRO A C 1
ATOM 693 O O . PRO A 1 84 ? 15.529 -4.875 -42.347 1.00 89.12 84 PRO A O 1
ATOM 696 N N . PRO A 1 85 ? 16.671 -6.754 -42.857 1.00 85.38 85 PRO A N 1
ATOM 697 C CA . PRO A 1 85 ? 17.148 -7.013 -41.493 1.00 85.38 85 PRO A CA 1
ATOM 698 C C . PRO A 1 85 ? 17.765 -5.796 -40.791 1.00 85.38 85 PRO A C 1
ATOM 700 O O . 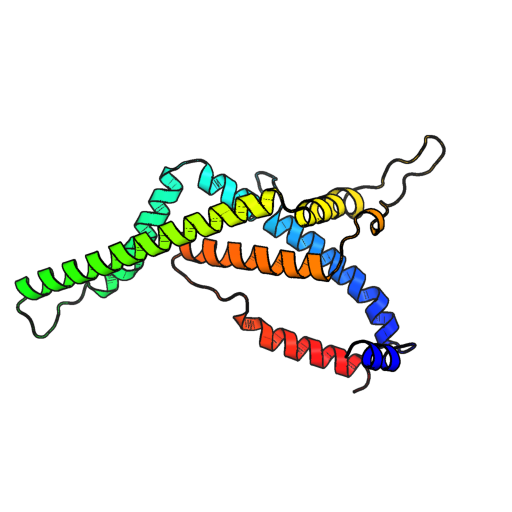PRO A 1 85 ? 17.468 -5.535 -39.629 1.00 85.38 85 PRO A O 1
ATOM 703 N N . GLU A 1 86 ? 18.571 -5.007 -41.506 1.00 86.00 86 GLU A N 1
ATOM 704 C CA . GLU A 1 86 ? 19.201 -3.800 -40.956 1.00 86.00 86 GLU A CA 1
ATOM 705 C C . GLU A 1 86 ? 18.173 -2.719 -40.600 1.00 86.00 86 GLU A C 1
ATOM 707 O O . GLU A 1 86 ? 18.274 -2.077 -39.557 1.00 86.00 86 GLU A O 1
ATOM 712 N N . SER A 1 87 ? 17.146 -2.540 -41.437 1.00 86.19 87 SER A N 1
ATOM 713 C CA . SER A 1 87 ? 16.063 -1.591 -41.164 1.00 86.19 87 SER A CA 1
ATOM 714 C C . SER A 1 87 ? 15.180 -2.079 -40.016 1.00 86.19 87 SER A C 1
ATOM 716 O O . SER A 1 87 ? 14.869 -1.296 -39.122 1.00 86.19 87 SER A O 1
ATOM 718 N N . SER A 1 88 ? 14.835 -3.372 -39.993 1.00 87.62 88 SER A N 1
ATOM 719 C CA . SER A 1 88 ? 14.089 -3.992 -38.892 1.00 87.62 88 SER A CA 1
ATOM 720 C C . SER A 1 88 ? 14.782 -3.763 -37.547 1.00 87.62 88 SER A C 1
ATOM 722 O O . SER A 1 88 ? 14.139 -3.292 -36.612 1.00 87.62 88 SER A O 1
ATOM 724 N N . ALA A 1 89 ? 16.094 -4.008 -37.466 1.00 87.38 89 ALA A N 1
ATOM 725 C CA . ALA A 1 89 ? 16.866 -3.835 -36.236 1.00 87.38 89 ALA A CA 1
ATOM 726 C C . ALA A 1 89 ? 16.820 -2.392 -35.700 1.00 87.38 89 ALA A C 1
ATOM 728 O O . ALA A 1 89 ? 16.674 -2.179 -34.495 1.00 87.38 89 ALA A O 1
ATOM 729 N N . VAL A 1 90 ? 16.889 -1.394 -36.591 1.00 89.75 90 VAL A N 1
ATOM 730 C CA . VAL A 1 90 ? 16.784 0.026 -36.215 1.00 89.75 90 VAL A CA 1
ATOM 731 C C . VAL A 1 90 ? 15.403 0.348 -35.641 1.00 89.75 90 VAL A C 1
ATOM 733 O O . VAL A 1 90 ? 15.308 1.019 -34.612 1.00 89.75 90 VAL A O 1
ATOM 736 N N . PHE A 1 91 ? 14.325 -0.129 -36.271 1.00 88.88 91 PHE A N 1
ATOM 737 C CA . PHE A 1 91 ? 12.968 0.108 -35.770 1.00 88.88 91 PHE A CA 1
ATOM 738 C C . PHE A 1 91 ? 12.699 -0.621 -34.450 1.00 88.88 91 PHE A C 1
ATOM 740 O O . PHE A 1 91 ? 12.125 -0.019 -33.547 1.00 88.88 91 PHE A O 1
ATOM 747 N N . GLN A 1 92 ? 13.168 -1.860 -34.295 1.00 89.62 92 GLN A N 1
ATOM 748 C CA . GLN A 1 92 ? 13.042 -2.620 -33.048 1.00 89.62 92 GLN A CA 1
ATOM 749 C C . GLN A 1 92 ? 13.784 -1.960 -31.885 1.00 89.62 92 GLN A C 1
ATOM 751 O O . GLN A 1 92 ? 13.250 -1.891 -30.782 1.00 89.62 92 GLN A O 1
ATOM 756 N N . GLU A 1 93 ? 15.006 -1.456 -32.094 1.00 91.75 93 GLU A N 1
ATOM 757 C CA . GLU A 1 93 ? 15.704 -0.720 -31.030 1.00 91.75 93 GLU A CA 1
ATOM 758 C C . GLU A 1 93 ? 14.987 0.588 -30.696 1.00 91.75 93 GLU A C 1
ATOM 760 O O . GLU A 1 93 ? 14.871 0.943 -29.527 1.00 91.75 93 GLU A O 1
ATOM 765 N N . LYS A 1 94 ? 14.429 1.275 -31.699 1.00 91.75 94 LYS A N 1
ATOM 766 C CA . LYS A 1 94 ? 13.622 2.473 -31.460 1.00 91.75 94 LYS A CA 1
ATOM 767 C C . LYS A 1 94 ? 12.368 2.166 -30.635 1.00 91.75 94 LYS A C 1
ATOM 769 O O . LYS A 1 94 ? 12.057 2.924 -29.722 1.00 91.75 94 LYS A O 1
ATOM 774 N N . PHE A 1 95 ? 11.656 1.077 -30.931 1.00 91.06 95 PHE A N 1
ATOM 775 C CA . PHE A 1 95 ? 10.491 0.665 -30.146 1.00 91.06 95 PHE A CA 1
ATOM 776 C C . PHE A 1 95 ? 10.878 0.254 -28.726 1.00 91.06 95 PHE A C 1
ATOM 778 O O . PHE A 1 95 ? 10.278 0.758 -27.782 1.00 91.06 95 PHE A O 1
ATOM 785 N N . ARG A 1 96 ? 11.943 -0.543 -28.560 1.00 93.81 96 ARG A N 1
ATOM 786 C CA . ARG A 1 96 ? 12.485 -0.879 -27.235 1.00 93.81 96 ARG A CA 1
ATOM 787 C C . ARG A 1 96 ? 12.836 0.364 -26.436 1.00 93.81 96 ARG A C 1
ATOM 789 O O . ARG A 1 96 ? 12.483 0.448 -25.267 1.00 93.81 96 ARG A O 1
ATOM 796 N N . GLN A 1 97 ? 13.513 1.334 -27.045 1.00 95.19 97 GLN A N 1
ATOM 797 C CA . GLN A 1 97 ? 13.888 2.555 -26.342 1.00 95.19 97 GLN A CA 1
ATOM 798 C C . GLN A 1 97 ? 12.663 3.376 -25.928 1.00 95.19 97 GLN A C 1
ATOM 800 O O . GLN A 1 97 ? 12.608 3.818 -24.785 1.00 95.19 97 GLN A O 1
ATOM 805 N N . ASN A 1 98 ? 11.663 3.514 -26.802 1.00 94.44 98 ASN A N 1
ATOM 806 C CA . ASN A 1 98 ? 10.419 4.204 -26.461 1.00 94.44 98 ASN A CA 1
ATOM 807 C C . ASN A 1 98 ? 9.686 3.521 -25.293 1.00 94.44 98 ASN A C 1
ATOM 809 O O . ASN A 1 98 ? 9.286 4.199 -24.348 1.00 94.44 98 ASN A O 1
ATOM 813 N N . ASP A 1 99 ? 9.549 2.191 -25.332 1.00 94.88 99 ASP A N 1
ATOM 814 C CA . ASP A 1 99 ? 8.903 1.423 -24.263 1.00 94.88 99 ASP A CA 1
ATOM 815 C C . ASP A 1 99 ? 9.684 1.540 -22.948 1.00 94.88 99 ASP A C 1
ATOM 817 O O . ASP A 1 99 ? 9.092 1.712 -21.882 1.00 94.88 99 ASP A O 1
ATOM 821 N N . ARG A 1 100 ? 11.022 1.493 -23.010 1.00 96.31 100 ARG A N 1
ATOM 822 C CA . ARG A 1 100 ? 11.896 1.703 -21.848 1.00 96.31 100 ARG A CA 1
ATOM 823 C C . ARG A 1 100 ? 11.703 3.090 -21.253 1.00 96.31 100 ARG A C 1
ATOM 825 O O . ARG A 1 100 ? 11.522 3.191 -20.045 1.00 96.31 100 ARG A O 1
ATOM 832 N N . ASP A 1 101 ? 11.720 4.138 -22.072 1.00 96.88 101 ASP A N 1
ATOM 833 C CA . ASP A 1 101 ? 11.548 5.521 -21.619 1.00 96.88 101 ASP A CA 1
ATOM 834 C C . ASP A 1 101 ? 10.187 5.714 -20.934 1.00 96.88 101 ASP A C 1
ATOM 836 O O . ASP A 1 101 ? 10.107 6.295 -19.846 1.00 96.88 101 ASP A O 1
ATOM 840 N N . GLU A 1 102 ? 9.121 5.156 -21.518 1.00 96.50 102 GLU A N 1
ATOM 841 C CA . GLU A 1 102 ? 7.790 5.172 -20.913 1.00 96.50 102 GLU A CA 1
ATOM 842 C C . GLU A 1 102 ? 7.757 4.390 -19.591 1.00 96.50 102 GLU A C 1
ATOM 844 O O . GLU A 1 102 ? 7.256 4.890 -18.581 1.00 96.50 102 GLU A O 1
ATOM 849 N N . ASN A 1 103 ? 8.318 3.181 -19.560 1.00 96.56 103 ASN A N 1
ATOM 850 C CA . ASN A 1 103 ? 8.336 2.345 -18.364 1.00 96.56 103 ASN A CA 1
ATOM 851 C C . ASN A 1 103 ? 9.182 2.952 -17.241 1.00 96.56 103 ASN A C 1
ATOM 853 O O . ASN A 1 103 ? 8.765 2.900 -16.085 1.00 96.56 103 ASN A O 1
ATOM 857 N N . TYR A 1 104 ? 10.321 3.574 -17.551 1.00 97.94 104 TYR A N 1
ATOM 858 C CA . TYR A 1 104 ? 11.116 4.316 -16.574 1.00 97.94 104 TYR A CA 1
ATOM 859 C C . TYR A 1 104 ? 10.328 5.489 -15.996 1.00 97.94 104 TYR A C 1
ATOM 861 O O . TYR A 1 104 ? 10.288 5.653 -14.778 1.00 97.94 104 TYR A O 1
ATOM 869 N N . SER A 1 105 ? 9.642 6.262 -16.843 1.00 97.75 105 S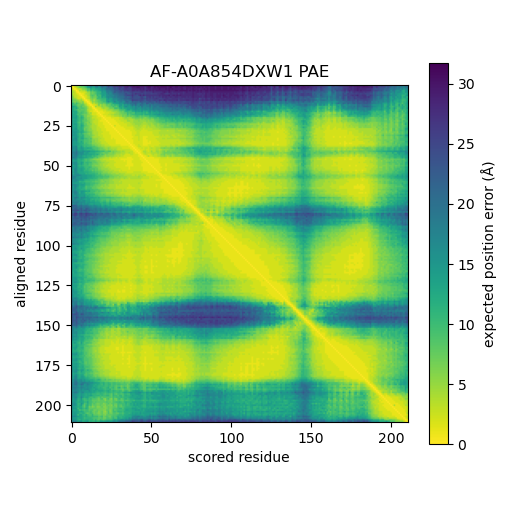ER A N 1
ATOM 870 C CA . SER A 1 105 ? 8.793 7.366 -16.387 1.00 97.75 105 SER A CA 1
ATOM 871 C C . SER A 1 105 ? 7.649 6.881 -15.486 1.00 97.75 105 SER A C 1
ATOM 873 O O . SER A 1 105 ? 7.395 7.468 -14.427 1.00 97.75 105 SER A O 1
ATOM 875 N N . ARG A 1 106 ? 6.993 5.773 -15.856 1.00 96.75 106 ARG A N 1
ATOM 876 C CA . ARG A 1 106 ? 5.951 5.125 -15.042 1.00 96.75 106 ARG A CA 1
ATOM 877 C C . ARG A 1 106 ? 6.503 4.627 -13.708 1.00 96.75 106 ARG A C 1
ATOM 879 O O . ARG A 1 106 ? 5.865 4.856 -12.683 1.00 96.75 106 ARG A O 1
ATOM 886 N N . PHE A 1 107 ? 7.679 3.996 -13.711 1.00 98.00 107 PHE A N 1
ATOM 887 C CA . PHE A 1 107 ? 8.337 3.533 -12.492 1.00 98.00 107 PHE A CA 1
ATOM 888 C C . PHE A 1 107 ? 8.649 4.698 -11.558 1.00 98.00 107 PHE A C 1
ATOM 890 O O . PHE A 1 107 ? 8.291 4.649 -10.386 1.00 98.00 107 PHE A O 1
ATOM 897 N N . ASP A 1 108 ? 9.283 5.755 -12.070 1.00 98.12 108 ASP A N 1
ATOM 898 C CA . ASP A 1 108 ? 9.683 6.905 -11.259 1.00 98.12 108 ASP A CA 1
ATOM 899 C C . ASP A 1 108 ? 8.461 7.612 -10.655 1.00 98.12 108 ASP A C 1
ATOM 901 O O . ASP A 1 108 ? 8.445 7.894 -9.455 1.00 98.12 108 ASP A O 1
ATOM 905 N N . SER A 1 109 ? 7.397 7.787 -11.445 1.00 98.00 109 SER A N 1
ATOM 906 C CA . SER A 1 109 ? 6.129 8.356 -10.969 1.00 98.00 109 SER A CA 1
ATOM 907 C C . SER A 1 109 ? 5.455 7.465 -9.918 1.00 98.00 109 SER A C 1
ATOM 909 O O . SER A 1 109 ? 4.985 7.948 -8.888 1.00 98.00 109 SER A O 1
ATOM 911 N N . GLY A 1 110 ? 5.404 6.150 -10.152 1.00 97.19 110 GLY A N 1
ATOM 912 C CA . GLY A 1 110 ? 4.838 5.189 -9.205 1.00 97.19 110 GLY A CA 1
ATOM 913 C C . GLY A 1 110 ? 5.619 5.144 -7.894 1.00 97.19 110 GLY A C 1
ATOM 914 O O . GLY A 1 110 ? 5.033 5.185 -6.812 1.00 97.19 110 GLY A O 1
ATOM 915 N N . TRP A 1 111 ? 6.949 5.147 -7.978 1.00 97.75 111 TRP A N 1
ATOM 916 C CA . TRP A 1 111 ? 7.834 5.153 -6.820 1.00 97.75 111 TRP A CA 1
ATOM 917 C C . TRP A 1 111 ? 7.669 6.418 -5.977 1.00 97.75 111 TRP A C 1
ATOM 919 O O . TRP A 1 111 ? 7.630 6.335 -4.747 1.00 97.75 111 TRP A O 1
ATOM 929 N N . GLU A 1 112 ? 7.540 7.585 -6.612 1.00 97.69 112 GLU A N 1
ATOM 930 C CA . GLU A 1 112 ? 7.251 8.847 -5.925 1.00 97.69 112 GLU A CA 1
ATOM 931 C C . GLU A 1 112 ? 5.900 8.791 -5.200 1.00 97.69 112 GLU A C 1
ATOM 933 O O . GLU A 1 112 ? 5.825 9.124 -4.015 1.00 97.69 112 GLU A O 1
ATOM 938 N N . ARG A 1 113 ? 4.846 8.287 -5.861 1.00 97.19 113 ARG A N 1
ATOM 939 C CA . ARG A 1 113 ? 3.527 8.096 -5.232 1.00 97.19 113 ARG A CA 1
ATOM 940 C C . ARG A 1 113 ? 3.605 7.193 -4.006 1.00 97.19 113 ARG A C 1
ATOM 942 O O . ARG A 1 113 ? 3.148 7.592 -2.938 1.00 97.19 113 ARG A O 1
ATOM 949 N N . VAL A 1 114 ? 4.222 6.015 -4.131 1.00 97.12 114 VAL A N 1
ATOM 950 C CA . VAL A 1 114 ? 4.404 5.085 -3.002 1.00 97.12 114 VAL A CA 1
ATOM 951 C C . VAL A 1 114 ? 5.208 5.742 -1.884 1.00 97.12 114 VAL A C 1
ATOM 953 O O . VAL A 1 114 ? 4.841 5.623 -0.718 1.00 97.12 114 VAL A O 1
ATOM 956 N N . SER A 1 115 ? 6.273 6.473 -2.218 1.00 97.06 115 SER A N 1
ATOM 957 C CA . SER A 1 115 ? 7.095 7.174 -1.227 1.00 97.06 115 SER A CA 1
ATOM 958 C C . SER A 1 115 ? 6.274 8.180 -0.422 1.00 97.06 115 SER A C 1
ATOM 960 O O . SER A 1 115 ? 6.345 8.183 0.808 1.00 97.06 115 SER A O 1
ATOM 962 N N . ASN A 1 116 ? 5.455 8.986 -1.099 1.00 97.44 116 ASN A N 1
ATOM 963 C CA . ASN A 1 116 ? 4.582 9.969 -0.462 1.00 97.44 116 ASN A CA 1
ATOM 964 C C . ASN A 1 116 ? 3.520 9.298 0.420 1.00 97.44 116 ASN A C 1
ATOM 966 O O . ASN A 1 116 ? 3.341 9.690 1.574 1.00 97.44 116 ASN A O 1
ATOM 970 N N . GLU A 1 117 ? 2.870 8.244 -0.074 1.00 97.00 117 GLU A N 1
ATOM 971 C CA . GLU A 1 117 ? 1.891 7.480 0.705 1.00 97.00 117 GLU A CA 1
ATOM 972 C C . GLU A 1 117 ? 2.521 6.809 1.931 1.00 97.00 117 GLU A C 1
ATOM 974 O O . GLU A 1 117 ? 1.922 6.799 3.003 1.00 97.00 117 GLU A O 1
ATOM 979 N N . MET A 1 118 ? 3.756 6.311 1.833 1.00 96.62 118 MET A N 1
ATOM 980 C CA . MET A 1 118 ? 4.468 5.742 2.980 1.00 96.62 118 MET A CA 1
ATOM 981 C C . MET A 1 118 ? 4.804 6.793 4.046 1.00 96.62 118 MET A C 1
ATOM 983 O O . MET A 1 118 ? 4.752 6.487 5.241 1.00 96.62 118 MET A O 1
ATOM 987 N N . VAL A 1 119 ? 5.102 8.036 3.647 1.00 95.69 119 VAL A N 1
ATOM 988 C CA . VAL A 1 119 ? 5.259 9.159 4.587 1.00 95.69 119 VAL A CA 1
ATOM 989 C C . VAL A 1 119 ? 3.930 9.460 5.279 1.00 95.69 119 VAL A C 1
ATOM 991 O O . VAL A 1 119 ? 3.896 9.531 6.509 1.00 95.69 119 VAL A O 1
ATOM 994 N N . ILE A 1 120 ? 2.831 9.554 4.524 1.00 95.12 120 ILE A N 1
ATOM 995 C CA . ILE A 1 120 ? 1.482 9.767 5.074 1.00 95.12 120 ILE A CA 1
ATOM 996 C C . ILE A 1 120 ? 1.122 8.647 6.057 1.00 95.12 120 ILE A C 1
ATOM 998 O O . ILE A 1 120 ? 0.724 8.925 7.186 1.00 95.12 120 ILE A O 1
ATOM 1002 N N . LEU A 1 121 ? 1.335 7.387 5.667 1.00 94.38 121 LEU A N 1
ATOM 1003 C CA . LEU A 1 121 ? 1.063 6.206 6.483 1.00 94.38 121 LEU A CA 1
ATOM 1004 C C . LEU A 1 121 ? 1.842 6.221 7.806 1.00 94.38 121 LEU A C 1
ATOM 1006 O O . LEU A 1 121 ? 1.313 5.829 8.846 1.00 94.38 121 LEU A O 1
ATOM 1010 N N . SER A 1 122 ? 3.095 6.686 7.784 1.00 90.19 122 SER A N 1
ATOM 1011 C CA . SER A 1 122 ? 3.937 6.764 8.984 1.00 90.19 122 SER A CA 1
ATOM 1012 C C . SER A 1 122 ? 3.424 7.770 10.022 1.00 90.19 122 SER A C 1
ATOM 1014 O O . SER A 1 122 ? 3.643 7.571 11.219 1.00 90.19 122 SER A O 1
ATOM 1016 N N . ALA A 1 123 ? 2.713 8.807 9.569 1.00 93.44 123 ALA A N 1
ATOM 1017 C CA . ALA A 1 123 ? 2.121 9.854 10.396 1.00 93.44 123 ALA A CA 1
ATOM 1018 C C . ALA A 1 123 ? 0.606 9.669 10.618 1.00 93.44 123 ALA A C 1
ATOM 1020 O O . ALA A 1 123 ? -0.032 10.522 11.235 1.00 93.44 123 ALA A O 1
ATOM 1021 N N . ASP A 1 124 ? 0.017 8.577 10.120 1.00 94.25 124 ASP A N 1
ATOM 1022 C CA . ASP A 1 124 ? -1.429 8.376 10.135 1.00 94.25 124 ASP A CA 1
ATOM 1023 C C . ASP A 1 124 ? -1.947 8.143 11.575 1.00 94.25 124 ASP A C 1
ATOM 1025 O O . ASP A 1 124 ? -1.532 7.185 12.246 1.00 94.25 124 ASP A O 1
ATOM 1029 N N . PRO A 1 125 ? -2.882 8.973 12.080 1.00 94.50 125 PRO A N 1
ATOM 1030 C CA . PRO A 1 125 ? -3.453 8.786 13.411 1.00 94.50 125 PRO A CA 1
ATOM 1031 C C . PRO A 1 125 ? -4.207 7.455 13.554 1.00 94.50 125 PRO A C 1
ATOM 1033 O O . PRO A 1 125 ? -4.223 6.879 14.643 1.00 94.50 125 PRO A O 1
ATOM 1036 N N . VAL A 1 126 ? -4.798 6.923 12.480 1.00 94.88 126 VAL A N 1
ATOM 1037 C CA . VAL A 1 126 ? -5.462 5.611 12.487 1.00 94.88 126 VAL A CA 1
ATOM 1038 C C . VAL A 1 126 ? -4.434 4.494 12.657 1.00 94.88 126 VAL A C 1
ATOM 1040 O O . VAL A 1 126 ? -4.653 3.587 13.462 1.00 94.88 126 VAL A O 1
ATOM 1043 N N . ALA A 1 127 ? -3.270 4.593 12.007 1.00 94.06 127 ALA A N 1
ATOM 1044 C CA . ALA A 1 127 ? -2.177 3.639 12.205 1.00 94.06 127 ALA A CA 1
ATOM 1045 C C . ALA A 1 127 ? -1.710 3.605 13.670 1.00 94.06 127 ALA A C 1
ATOM 1047 O O . ALA A 1 127 ? -1.464 2.529 14.224 1.00 94.06 127 ALA A O 1
ATOM 1048 N N . ALA A 1 128 ? -1.625 4.769 14.325 1.00 92.75 128 ALA A N 1
ATOM 1049 C CA . ALA A 1 128 ? -1.279 4.865 15.742 1.00 92.75 128 ALA A CA 1
ATOM 1050 C C . ALA A 1 128 ? -2.340 4.213 16.648 1.00 92.75 128 ALA A C 1
ATOM 1052 O O . ALA A 1 128 ? -1.990 3.450 17.555 1.00 92.75 128 ALA A O 1
ATOM 1053 N N . LYS A 1 129 ? -3.634 4.443 16.376 1.00 93.50 129 LYS A N 1
ATOM 1054 C CA . LYS A 1 129 ? -4.743 3.778 17.085 1.00 93.50 129 LYS A CA 1
ATOM 1055 C C . LYS A 1 129 ? -4.680 2.253 16.919 1.00 93.50 129 LYS A C 1
ATOM 1057 O O . LYS A 1 129 ? -4.761 1.535 17.912 1.00 93.50 129 LYS A O 1
ATOM 1062 N N . ILE A 1 130 ? -4.471 1.758 15.694 1.00 92.62 130 ILE A N 1
ATOM 1063 C CA . ILE A 1 130 ? -4.353 0.322 15.376 1.00 92.62 130 ILE A CA 1
ATOM 1064 C C . ILE A 1 130 ? -3.177 -0.323 16.122 1.00 92.62 130 ILE A C 1
ATOM 1066 O O . ILE A 1 130 ? -3.341 -1.377 16.739 1.00 92.62 130 ILE A O 1
ATOM 1070 N N . LYS A 1 131 ? -1.997 0.313 16.114 1.00 89.44 131 LYS A N 1
ATOM 1071 C CA . LYS A 1 131 ? -0.830 -0.157 16.885 1.00 89.44 131 LYS A CA 1
ATOM 1072 C C . LYS A 1 131 ? -1.135 -0.207 18.377 1.00 89.44 131 LYS A C 1
ATOM 1074 O O . LYS A 1 131 ? -0.865 -1.214 19.020 1.00 89.44 131 LYS A O 1
ATOM 1079 N N . THR A 1 132 ? -1.767 0.839 18.905 1.00 88.69 132 THR A N 1
ATOM 1080 C CA . THR A 1 132 ? -2.139 0.900 20.322 1.00 88.69 132 THR A CA 1
ATOM 1081 C C . THR A 1 132 ? -3.113 -0.218 20.692 1.00 88.69 132 THR A C 1
ATOM 1083 O O . THR A 1 132 ? -2.926 -0.860 21.721 1.00 88.69 132 THR A O 1
ATOM 1086 N N . LEU A 1 133 ? -4.105 -0.517 19.844 1.00 86.69 133 LEU A N 1
ATOM 1087 C CA . LEU A 1 133 ? -5.008 -1.647 20.069 1.00 86.69 133 LEU A CA 1
ATOM 1088 C C . LEU A 1 133 ? -4.243 -2.981 20.078 1.00 86.69 133 LEU A C 1
ATOM 1090 O O . LEU A 1 133 ? -4.427 -3.786 20.989 1.00 86.69 133 LEU A O 1
ATOM 1094 N N . ARG A 1 134 ? -3.333 -3.207 19.121 1.00 84.62 134 ARG A N 1
ATOM 1095 C CA . ARG A 1 134 ? -2.477 -4.408 19.095 1.00 84.62 134 ARG A CA 1
ATOM 1096 C C . ARG A 1 134 ? -1.660 -4.552 20.380 1.00 84.62 134 ARG A C 1
ATOM 1098 O O . ARG A 1 134 ? -1.672 -5.615 20.995 1.00 84.62 134 ARG A O 1
ATOM 1105 N N . ASP A 1 135 ? -0.953 -3.498 20.765 1.00 82.06 135 ASP A N 1
ATOM 1106 C CA . ASP A 1 135 ? 0.028 -3.546 21.847 1.00 82.06 135 ASP A CA 1
ATOM 1107 C C . ASP A 1 135 ? -0.625 -3.556 23.228 1.00 82.06 135 ASP A C 1
ATOM 1109 O O . ASP A 1 135 ? -0.154 -4.246 24.124 1.00 82.06 135 ASP A O 1
ATOM 1113 N N . LYS A 1 136 ? -1.730 -2.831 23.415 1.00 78.62 136 LYS A N 1
ATOM 1114 C CA . LYS A 1 136 ? -2.371 -2.713 24.729 1.00 78.62 136 LYS A CA 1
ATOM 1115 C C . LYS A 1 136 ? -3.521 -3.675 24.938 1.00 78.62 136 LYS A C 1
ATOM 1117 O O . LYS A 1 136 ? -3.644 -4.229 26.018 1.00 78.62 136 LYS A O 1
ATOM 1122 N N . HIS A 1 137 ? -4.378 -3.860 23.937 1.00 72.81 137 HIS A N 1
ATOM 1123 C CA . HIS A 1 137 ? -5.583 -4.670 24.102 1.00 72.81 137 HIS A CA 1
ATOM 1124 C C . HIS A 1 137 ? -5.332 -6.151 23.811 1.00 72.81 137 HIS A C 1
ATOM 1126 O O . HIS A 1 137 ? -5.899 -7.013 24.476 1.00 72.81 137 HIS A O 1
ATOM 1132 N N . HIS A 1 138 ? -4.475 -6.466 22.835 1.00 66.88 138 HIS A N 1
ATOM 1133 C CA . HIS A 1 138 ? -4.223 -7.858 22.452 1.00 66.88 138 HIS A CA 1
ATOM 1134 C C . HIS A 1 138 ? -2.997 -8.493 23.111 1.00 66.88 138 HIS A C 1
ATOM 1136 O O . HIS A 1 138 ? -2.945 -9.721 23.166 1.00 66.88 138 HIS A O 1
ATOM 1142 N N . ALA A 1 139 ? -2.017 -7.708 23.573 1.00 63.62 139 ALA A N 1
ATOM 1143 C CA . ALA A 1 139 ? -0.766 -8.257 24.101 1.00 63.62 139 ALA A CA 1
ATOM 1144 C C . ALA A 1 139 ? -0.654 -8.232 25.636 1.00 63.62 139 ALA A C 1
ATOM 1146 O O . ALA A 1 139 ? 0.076 -9.059 26.183 1.00 63.62 139 ALA A O 1
ATOM 1147 N N . HIS A 1 140 ? -1.366 -7.340 26.341 1.00 65.88 140 HIS A N 1
ATOM 1148 C CA . HIS A 1 140 ? -1.153 -7.108 27.775 1.00 65.88 140 HIS A CA 1
ATOM 1149 C C . HIS A 1 140 ? -2.443 -6.787 28.551 1.00 65.88 140 HIS A C 1
ATOM 1151 O O . HIS A 1 140 ? -3.449 -6.375 27.981 1.00 65.88 140 HIS A O 1
ATOM 1157 N N . LEU A 1 141 ? -2.393 -6.961 29.875 1.00 69.56 141 LEU A N 1
ATOM 1158 C CA . LEU A 1 141 ? -3.309 -6.306 30.813 1.00 69.56 141 LEU A CA 1
ATOM 1159 C C . LEU A 1 141 ? -2.650 -5.005 31.276 1.00 69.56 141 LEU A C 1
ATOM 1161 O O . LEU A 1 141 ? -1.444 -4.985 31.535 1.00 69.56 141 LEU A O 1
ATOM 1165 N N . GLU A 1 142 ? -3.413 -3.919 31.373 1.00 66.56 142 GLU A N 1
ATOM 1166 C CA . GLU A 1 142 ? -2.884 -2.664 31.896 1.00 66.56 142 GLU A CA 1
ATOM 1167 C C . GLU A 1 142 ? -2.793 -2.714 33.420 1.00 66.56 142 GLU A C 1
ATOM 1169 O O . GLU A 1 142 ? -3.741 -3.089 34.117 1.00 66.56 142 GLU A O 1
ATOM 1174 N N . MET A 1 143 ? -1.631 -2.304 33.931 1.00 68.38 143 MET A N 1
ATOM 1175 C CA . MET A 1 143 ? -1.407 -2.113 35.359 1.00 68.38 143 MET A CA 1
ATOM 1176 C C . MET A 1 143 ? -2.275 -0.953 35.843 1.00 68.38 143 MET A C 1
ATOM 1178 O O . MET A 1 143 ? -2.214 0.149 35.292 1.00 68.38 143 MET A O 1
ATOM 1182 N N . ARG A 1 144 ? -3.083 -1.209 36.870 1.00 71.88 144 ARG A N 1
ATOM 1183 C CA . ARG A 1 144 ? -3.915 -0.198 37.523 1.00 71.88 144 ARG A CA 1
ATOM 1184 C C . ARG A 1 144 ? -3.228 0.315 38.792 1.00 71.88 144 ARG A C 1
ATOM 1186 O O . ARG A 1 144 ? -2.042 0.058 39.006 1.00 71.88 144 ARG A O 1
ATOM 1193 N N . LYS A 1 145 ? -3.930 1.131 39.583 1.00 76.62 145 LYS A N 1
ATOM 1194 C CA . LYS A 1 145 ? -3.404 1.659 40.853 1.00 76.62 145 LYS A CA 1
ATOM 1195 C C . LYS A 1 145 ? -2.996 0.515 41.792 1.00 76.62 145 LYS A C 1
ATOM 1197 O O . LYS A 1 145 ? -3.390 -0.625 41.587 1.00 76.62 145 LYS A O 1
ATOM 1202 N N . LEU A 1 146 ? -2.182 0.827 42.805 1.00 66.12 146 LEU A N 1
ATOM 1203 C CA . LEU A 1 146 ? -1.518 -0.158 43.678 1.00 66.12 146 LEU A CA 1
ATOM 1204 C C . LEU A 1 146 ? -2.485 -1.121 44.408 1.00 66.12 146 LEU A C 1
ATOM 1206 O O . LEU A 1 146 ? -2.048 -2.139 44.934 1.00 66.12 146 LEU A O 1
ATOM 1210 N N . ASP A 1 147 ? -3.769 -0.777 44.453 1.00 74.00 147 ASP A N 1
ATOM 1211 C CA . ASP A 1 147 ? -4.887 -1.467 45.095 1.00 74.00 147 ASP A CA 1
ATOM 1212 C C . ASP A 1 147 ? -5.898 -2.088 44.106 1.00 74.00 147 ASP A C 1
ATOM 1214 O O . ASP A 1 147 ? -6.893 -2.671 44.534 1.00 74.00 147 ASP A O 1
ATOM 1218 N N . GLU A 1 148 ? -5.651 -2.004 42.796 1.00 74.12 148 GLU A N 1
ATOM 1219 C CA . GLU A 1 148 ? -6.525 -2.539 41.748 1.00 74.12 148 GLU A CA 1
ATOM 1220 C C . GLU A 1 148 ? -5.836 -3.668 40.966 1.00 74.12 148 GLU A C 1
ATOM 1222 O O . GLU A 1 148 ? -4.670 -3.567 40.576 1.00 74.12 148 GLU A O 1
ATOM 1227 N N . GLU A 1 149 ? -6.570 -4.748 40.683 1.00 70.00 149 GLU A N 1
ATOM 1228 C CA . GLU A 1 149 ? -6.064 -5.816 39.819 1.00 70.00 149 GLU A CA 1
ATOM 1229 C C . GLU A 1 149 ? -5.817 -5.303 38.383 1.00 70.00 149 GLU A C 1
ATOM 1231 O O . GLU A 1 149 ? -6.587 -4.471 37.880 1.00 70.00 149 GLU A O 1
ATOM 1236 N N . PRO A 1 150 ? -4.774 -5.801 37.687 1.00 75.56 150 PRO A N 1
ATOM 1237 C CA . PRO A 1 150 ? -4.547 -5.492 36.280 1.00 75.56 150 PRO A CA 1
ATOM 1238 C C . PRO A 1 150 ? -5.789 -5.793 35.439 1.00 75.56 150 PRO A C 1
ATOM 1240 O O . PRO A 1 150 ? -6.376 -6.870 35.529 1.00 75.56 150 PRO A O 1
ATOM 1243 N N . GLY A 1 151 ? -6.185 -4.838 34.602 1.00 73.88 151 GLY A N 1
ATOM 1244 C CA . GLY A 1 151 ? -7.425 -4.915 33.835 1.00 73.88 151 GLY A CA 1
ATOM 1245 C C . GLY A 1 151 ? -7.198 -4.779 32.337 1.00 73.88 151 GLY A C 1
ATOM 1246 O O . GLY A 1 151 ? -6.158 -4.308 31.886 1.00 73.88 151 GLY A O 1
ATOM 1247 N N . ALA A 1 152 ? -8.195 -5.169 31.545 1.00 75.50 152 ALA A N 1
ATOM 1248 C CA . ALA A 1 152 ? -8.153 -4.951 30.104 1.00 75.50 152 ALA A CA 1
ATOM 1249 C C . ALA A 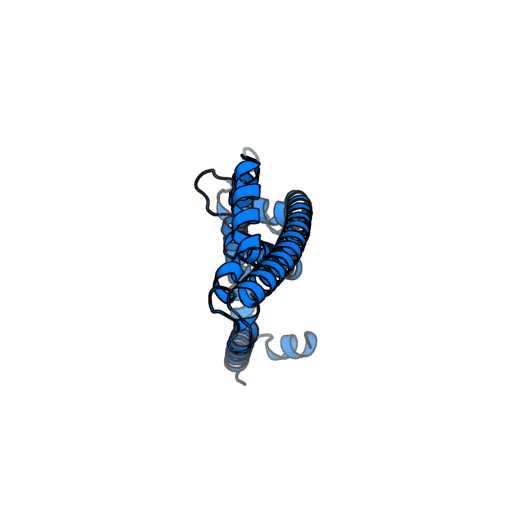1 152 ? -8.092 -3.447 29.776 1.00 75.50 152 ALA A C 1
ATOM 1251 O O . ALA A 1 152 ? -8.729 -2.629 30.448 1.00 75.50 152 ALA A O 1
ATOM 1252 N N . PHE A 1 153 ? -7.345 -3.107 28.723 1.00 80.94 153 PHE A N 1
ATOM 1253 C CA . PHE A 1 153 ? -7.306 -1.758 28.161 1.00 80.94 153 PHE A CA 1
ATOM 1254 C C . PHE A 1 153 ? -8.698 -1.326 27.673 1.00 80.94 153 PHE A C 1
ATOM 1256 O O . PHE A 1 153 ? -9.358 -2.083 26.950 1.00 80.94 153 PHE A O 1
ATOM 1263 N N . ASP A 1 154 ? -9.124 -0.108 28.026 1.00 81.69 154 ASP A N 1
ATOM 1264 C CA . ASP A 1 154 ? -10.390 0.456 27.548 1.00 81.69 154 ASP A CA 1
ATOM 1265 C C . ASP A 1 154 ? -10.264 0.931 26.095 1.00 81.69 154 ASP A C 1
ATOM 1267 O O . ASP 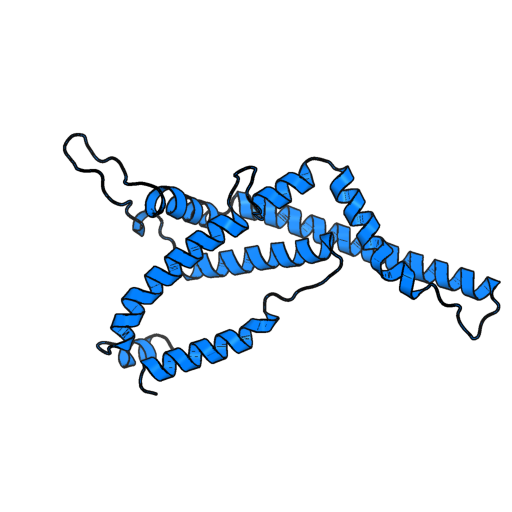A 1 154 ? -9.814 2.041 25.800 1.00 81.69 154 ASP A O 1
ATOM 1271 N N . ILE A 1 155 ? -10.708 0.075 25.176 1.00 81.19 155 ILE A N 1
ATOM 1272 C CA . ILE A 1 155 ? -10.671 0.316 23.730 1.00 81.19 155 ILE A CA 1
ATOM 1273 C C . ILE A 1 155 ? -11.485 1.541 23.300 1.00 81.19 155 ILE A C 1
ATOM 1275 O O . ILE A 1 155 ? -11.185 2.127 22.260 1.00 81.19 155 ILE A O 1
ATOM 1279 N N . ASN A 1 156 ? -12.487 1.955 24.087 1.00 83.12 156 ASN A N 1
ATOM 1280 C CA . ASN A 1 156 ? -13.343 3.088 23.731 1.00 83.12 156 ASN A CA 1
ATOM 1281 C C . ASN A 1 156 ? -12.554 4.402 23.713 1.00 83.12 156 ASN A C 1
ATOM 1283 O O . ASN A 1 156 ? -12.880 5.307 22.945 1.00 83.12 156 ASN A O 1
ATOM 1287 N N . THR A 1 157 ? -11.471 4.481 24.491 1.00 86.06 157 THR A N 1
ATOM 1288 C CA . THR A 1 157 ? -10.576 5.645 24.535 1.00 86.06 157 THR A CA 1
ATOM 1289 C C . THR A 1 157 ? -9.856 5.909 23.211 1.00 86.06 157 THR A C 1
ATOM 1291 O O . THR A 1 157 ? -9.466 7.044 22.948 1.00 86.06 157 THR A O 1
ATOM 1294 N N . LEU A 1 158 ? -9.707 4.896 22.347 1.00 87.38 158 LEU A N 1
ATOM 1295 C CA . LEU A 1 158 ? -9.064 5.058 21.040 1.00 87.38 158 LEU A CA 1
ATOM 1296 C C . LEU A 1 158 ? -9.954 5.777 20.025 1.00 87.38 158 LEU A C 1
ATOM 1298 O O . LEU A 1 158 ? -9.436 6.308 19.041 1.00 87.38 158 LEU A O 1
ATOM 1302 N N . GLY A 1 159 ? -11.279 5.753 20.222 1.00 88.56 159 GLY A N 1
ATOM 1303 C CA . GLY A 1 159 ? -12.236 6.297 19.259 1.00 88.56 159 GLY A CA 1
ATOM 1304 C C . GLY A 1 159 ? -11.996 5.771 17.839 1.00 88.56 159 GLY A C 1
ATOM 1305 O O . GLY A 1 159 ? -12.004 6.553 16.890 1.00 88.56 159 GLY A O 1
ATOM 1306 N N . LEU A 1 160 ? -11.664 4.482 17.707 1.00 88.94 160 LEU A N 1
ATOM 1307 C CA . LEU A 1 160 ? -11.408 3.830 16.425 1.00 88.94 160 LEU A CA 1
ATOM 1308 C C . LEU A 1 160 ? -12.722 3.277 15.871 1.00 88.94 160 LEU A C 1
ATOM 1310 O O . LEU A 1 160 ? -13.368 2.435 16.495 1.00 88.94 160 LEU A O 1
ATOM 1314 N N . THR A 1 161 ? -13.119 3.753 14.699 1.00 90.06 161 THR A N 1
ATOM 1315 C CA . THR A 1 161 ? -14.353 3.341 14.026 1.00 90.06 161 THR A CA 1
ATOM 1316 C C . THR A 1 161 ? -14.084 2.282 12.960 1.00 90.06 161 THR A C 1
ATOM 1318 O O . THR A 1 161 ? -13.015 2.241 12.354 1.00 90.06 161 THR A O 1
ATOM 1321 N N . PHE A 1 162 ? -15.086 1.449 12.656 1.00 86.69 162 PHE A N 1
ATOM 1322 C CA . PHE A 1 162 ? -14.989 0.475 11.561 1.00 86.69 162 PHE A CA 1
ATOM 1323 C C . PHE A 1 162 ? -14.680 1.125 10.209 1.00 86.69 162 PHE A C 1
ATOM 1325 O O . PHE A 1 162 ? -13.913 0.572 9.430 1.00 86.69 162 PHE A O 1
ATOM 1332 N N . ASN A 1 163 ? -15.242 2.306 9.938 1.00 89.25 163 ASN A N 1
ATOM 1333 C CA . ASN A 1 163 ? -14.993 3.017 8.685 1.00 89.25 163 ASN A CA 1
ATOM 1334 C C . ASN A 1 163 ? -13.526 3.445 8.561 1.00 89.25 163 ASN A C 1
ATOM 1336 O O . ASN A 1 163 ? -12.955 3.313 7.485 1.00 89.25 163 ASN A O 1
ATOM 1340 N N . GLU A 1 164 ? -12.910 3.915 9.652 1.00 92.62 164 GLU A N 1
ATOM 1341 C CA . GLU A 1 164 ? -11.476 4.228 9.669 1.00 92.62 164 GLU A CA 1
ATOM 1342 C C . GLU A 1 164 ? -10.632 2.971 9.421 1.00 92.62 164 GLU A C 1
ATOM 1344 O O . GLU A 1 164 ? -9.711 3.018 8.613 1.00 92.62 164 GLU A O 1
ATOM 1349 N N . VAL A 1 165 ? -10.960 1.842 10.062 1.00 91.75 165 VAL A N 1
ATOM 1350 C CA . VAL A 1 165 ? -10.233 0.569 9.884 1.00 91.75 165 VAL A CA 1
ATOM 1351 C C . VAL A 1 165 ? -10.333 0.065 8.443 1.00 91.75 165 VAL A C 1
ATOM 1353 O O . VAL A 1 165 ? -9.329 -0.341 7.861 1.00 91.75 165 VAL A O 1
ATOM 1356 N N . LEU A 1 166 ? -11.523 0.101 7.841 1.00 91.25 166 LEU A N 1
ATOM 1357 C CA . LEU A 1 166 ? -11.722 -0.332 6.455 1.00 91.25 166 LEU A CA 1
ATOM 1358 C C . LEU A 1 166 ? -10.977 0.580 5.473 1.00 91.25 166 LEU A C 1
ATOM 1360 O O . LEU A 1 166 ? -10.178 0.087 4.684 1.00 91.25 166 LEU A O 1
ATOM 1364 N N . ALA A 1 167 ? -11.144 1.900 5.596 1.00 92.06 167 ALA A N 1
ATOM 1365 C CA . ALA A 1 167 ? -10.462 2.867 4.734 1.00 92.06 167 ALA A CA 1
ATOM 1366 C C . ALA A 1 167 ? -8.930 2.790 4.861 1.00 92.06 167 ALA A C 1
ATOM 1368 O O . ALA A 1 167 ? -8.205 2.953 3.879 1.00 92.06 167 ALA A O 1
ATOM 1369 N N . PHE A 1 168 ? -8.428 2.514 6.067 1.00 94.75 168 PHE A N 1
ATOM 1370 C CA . PHE A 1 168 ? -7.010 2.265 6.300 1.00 94.75 168 PHE A CA 1
ATOM 1371 C C . PHE A 1 168 ? -6.520 1.013 5.557 1.00 94.75 168 PHE A C 1
ATOM 1373 O O . PHE A 1 168 ? -5.456 1.038 4.934 1.00 94.75 168 PHE A O 1
ATOM 1380 N N . GLY A 1 169 ? -7.310 -0.064 5.588 1.00 92.81 169 GLY A N 1
ATOM 1381 C CA . GLY A 1 169 ? -7.048 -1.287 4.831 1.00 92.81 169 GLY A CA 1
ATOM 1382 C C . GLY A 1 169 ? -6.979 -1.034 3.327 1.00 92.81 169 GLY A C 1
ATOM 1383 O O . GLY A 1 169 ? -5.992 -1.419 2.703 1.00 92.81 169 GLY A O 1
ATOM 1384 N N . ASP A 1 170 ? -7.967 -0.328 2.773 1.00 91.25 170 ASP A N 1
ATOM 1385 C CA . ASP A 1 170 ? -8.033 0.006 1.345 1.00 91.25 170 ASP A CA 1
ATOM 1386 C C . ASP A 1 170 ? -6.807 0.815 0.896 1.00 91.25 170 ASP A C 1
ATOM 1388 O O . ASP A 1 170 ? -6.172 0.495 -0.112 1.00 91.25 170 ASP A O 1
ATOM 1392 N N . ARG A 1 171 ? -6.408 1.824 1.686 1.00 93.19 171 ARG A N 1
ATOM 1393 C CA . ARG A 1 171 ? -5.188 2.604 1.426 1.00 93.19 171 ARG A CA 1
ATOM 1394 C C . ARG A 1 171 ? -3.951 1.708 1.413 1.00 93.19 171 ARG A C 1
ATOM 1396 O O . ARG A 1 171 ? -3.161 1.767 0.474 1.00 93.19 171 ARG A O 1
ATOM 1403 N N . CYS A 1 172 ? -3.773 0.870 2.434 1.00 94.75 172 CYS A N 1
ATOM 1404 C CA . CYS A 1 172 ? -2.606 -0.007 2.517 1.00 94.75 172 CYS A CA 1
ATOM 1405 C C . CYS A 1 172 ? -2.557 -1.021 1.365 1.00 94.75 172 CYS A C 1
ATOM 1407 O O . CYS A 1 172 ? -1.481 -1.287 0.833 1.00 94.75 172 CYS A O 1
ATOM 1409 N N . GLN A 1 173 ? -3.708 -1.559 0.951 1.00 92.69 173 GLN A N 1
ATOM 1410 C CA . GLN A 1 173 ? -3.805 -2.454 -0.203 1.00 92.69 173 GLN A CA 1
ATOM 1411 C C . GLN A 1 173 ? -3.399 -1.757 -1.503 1.00 92.69 173 GLN A C 1
ATOM 1413 O O . GLN A 1 173 ? -2.658 -2.349 -2.286 1.00 92.69 173 GLN A O 1
ATOM 1418 N N . ALA A 1 174 ? -3.811 -0.503 -1.711 1.00 92.31 174 ALA A N 1
ATOM 1419 C CA . ALA A 1 174 ? -3.399 0.278 -2.876 1.00 92.31 174 ALA A CA 1
ATOM 1420 C C . ALA A 1 174 ? -1.874 0.478 -2.922 1.00 92.31 174 ALA A C 1
ATOM 1422 O O . ALA A 1 174 ? -1.261 0.289 -3.972 1.00 92.31 174 ALA A O 1
ATOM 1423 N N . ILE A 1 175 ? -1.246 0.771 -1.775 1.00 95.19 175 ILE A N 1
ATOM 1424 C CA . ILE A 1 175 ? 0.218 0.889 -1.683 1.00 95.19 175 ILE A CA 1
ATOM 1425 C C . ILE A 1 175 ? 0.890 -0.447 -2.024 1.00 95.19 175 ILE A C 1
ATOM 1427 O O . ILE A 1 175 ? 1.852 -0.473 -2.787 1.00 95.19 175 ILE A O 1
ATOM 1431 N N . VAL A 1 176 ? 0.392 -1.561 -1.478 1.00 94.19 176 VAL A N 1
ATOM 1432 C CA . VAL A 1 176 ? 0.943 -2.899 -1.752 1.00 94.19 176 VAL A CA 1
ATOM 1433 C C . VAL A 1 176 ? 0.795 -3.279 -3.223 1.00 94.19 176 VAL A C 1
ATOM 1435 O O . VAL A 1 176 ? 1.729 -3.849 -3.778 1.00 94.19 176 VAL A O 1
ATOM 1438 N N . ALA A 1 177 ? -0.334 -2.965 -3.857 1.00 93.19 177 ALA A N 1
ATOM 1439 C CA . ALA A 1 177 ? -0.562 -3.258 -5.269 1.00 93.19 177 ALA A CA 1
ATOM 1440 C C . ALA A 1 177 ? 0.398 -2.470 -6.173 1.00 93.19 177 ALA A C 1
ATOM 1442 O O . ALA A 1 177 ? 1.058 -3.063 -7.027 1.00 93.19 177 ALA A O 1
ATOM 1443 N N . GLU A 1 178 ? 0.538 -1.162 -5.938 1.00 94.94 178 GLU A N 1
ATOM 1444 C CA . GLU A 1 178 ? 1.476 -0.313 -6.681 1.00 94.94 178 GLU A CA 1
ATOM 1445 C C . GLU A 1 178 ? 2.923 -0.769 -6.453 1.00 94.94 178 GLU A C 1
ATOM 1447 O O . GLU A 1 178 ? 3.684 -0.950 -7.401 1.00 94.94 178 GLU A O 1
ATOM 1452 N N . LEU A 1 179 ? 3.307 -1.039 -5.202 1.00 95.12 179 LEU A N 1
ATOM 1453 C CA . LEU A 1 179 ? 4.640 -1.547 -4.895 1.00 95.12 179 LEU A CA 1
ATOM 1454 C C . LEU A 1 179 ? 4.881 -2.919 -5.544 1.00 95.12 179 LEU A C 1
ATOM 1456 O O . LEU A 1 179 ? 5.953 -3.163 -6.091 1.00 95.12 179 LEU A O 1
ATOM 1460 N N . GLY A 1 180 ? 3.887 -3.805 -5.529 1.00 94.06 180 GLY A N 1
ATOM 1461 C CA . GLY A 1 180 ? 3.932 -5.098 -6.205 1.00 94.06 180 GLY A CA 1
ATOM 1462 C C . GLY A 1 180 ? 4.195 -4.948 -7.700 1.00 94.06 180 GLY A C 1
ATOM 1463 O O . GLY A 1 180 ? 5.100 -5.605 -8.219 1.00 94.06 180 GLY A O 1
ATOM 1464 N N . LEU A 1 181 ? 3.487 -4.033 -8.367 1.00 94.62 181 LEU A N 1
ATOM 1465 C CA . LEU A 1 181 ? 3.716 -3.696 -9.771 1.00 94.62 181 LEU A CA 1
ATOM 1466 C C . LEU A 1 181 ? 5.156 -3.237 -10.010 1.00 94.62 181 LEU A C 1
ATOM 1468 O O . LEU A 1 181 ? 5.831 -3.795 -10.871 1.00 94.62 181 LEU A O 1
ATOM 1472 N N . LEU A 1 182 ? 5.655 -2.282 -9.226 1.00 96.25 182 LEU A N 1
ATOM 1473 C CA . LEU A 1 182 ? 7.006 -1.739 -9.400 1.00 96.25 182 LEU A CA 1
ATOM 1474 C C . LEU A 1 182 ? 8.101 -2.798 -9.197 1.00 96.25 182 LEU A C 1
ATOM 1476 O O . LEU A 1 182 ? 9.098 -2.802 -9.914 1.00 96.25 182 LEU A O 1
ATOM 1480 N N . LEU A 1 183 ? 7.926 -3.708 -8.234 1.00 95.06 183 LEU A N 1
ATOM 1481 C CA . LEU A 1 183 ? 8.935 -4.721 -7.904 1.00 95.06 183 LEU A CA 1
ATOM 1482 C C . LEU A 1 183 ? 8.898 -5.946 -8.826 1.00 95.06 183 LEU A C 1
ATOM 1484 O O . LEU A 1 183 ? 9.923 -6.599 -9.032 1.00 95.06 183 LEU A O 1
ATOM 1488 N N . THR A 1 184 ? 7.722 -6.300 -9.344 1.00 92.38 184 THR A N 1
ATOM 1489 C CA . THR A 1 184 ? 7.520 -7.561 -10.080 1.00 92.38 184 THR A CA 1
ATOM 1490 C C . THR A 1 184 ? 7.224 -7.368 -11.559 1.00 92.38 184 THR A C 1
ATOM 1492 O O . THR A 1 184 ? 7.399 -8.308 -12.332 1.00 92.38 184 THR A O 1
ATOM 1495 N N . GLY A 1 185 ? 6.771 -6.178 -11.956 1.00 90.00 185 GLY A N 1
ATOM 1496 C CA . GLY A 1 185 ? 6.230 -5.920 -13.285 1.00 90.00 185 GLY A CA 1
ATOM 1497 C C . GLY A 1 185 ? 4.815 -6.464 -13.502 1.00 90.00 185 GLY A C 1
ATOM 1498 O O . GLY A 1 185 ? 4.291 -6.370 -14.607 1.00 90.00 185 GLY A O 1
ATOM 1499 N N . THR A 1 186 ? 4.188 -7.044 -12.474 1.00 87.00 186 THR A N 1
ATOM 1500 C CA . THR A 1 186 ? 2.840 -7.618 -12.568 1.00 87.00 186 THR A CA 1
ATOM 1501 C C . THR A 1 186 ? 1.831 -6.751 -11.836 1.00 87.00 186 THR A C 1
ATOM 1503 O O . THR A 1 186 ? 2.023 -6.406 -10.671 1.00 87.00 186 THR A O 1
ATOM 1506 N N . SER A 1 187 ? 0.748 -6.387 -12.522 1.00 83.38 187 SER A N 1
ATOM 1507 C CA . SER A 1 187 ? -0.376 -5.709 -11.890 1.00 83.38 187 SER A CA 1
ATOM 1508 C C . SER A 1 187 ? -1.287 -6.730 -11.216 1.00 83.38 187 SER A C 1
ATOM 1510 O O . SER A 1 187 ? -1.581 -7.799 -11.754 1.00 83.38 187 SER A O 1
ATOM 1512 N N . TRP A 1 188 ? -1.757 -6.379 -10.028 1.00 79.69 188 TRP A N 1
ATOM 1513 C CA . TRP A 1 188 ? -2.844 -7.072 -9.357 1.00 79.69 188 TRP A CA 1
ATOM 1514 C C . TRP A 1 188 ? -3.892 -6.037 -8.980 1.00 79.69 188 TRP A C 1
ATOM 1516 O O . TRP A 1 188 ? -3.547 -4.972 -8.470 1.00 79.69 188 TRP A O 1
ATOM 1526 N N . ASP A 1 189 ? -5.157 -6.351 -9.245 1.00 78.75 189 ASP A N 1
ATOM 1527 C CA . ASP A 1 189 ? -6.281 -5.545 -8.791 1.00 78.75 189 ASP A CA 1
ATOM 1528 C C . ASP A 1 189 ? -6.806 -6.116 -7.461 1.00 78.75 189 ASP A C 1
ATOM 1530 O O . ASP A 1 189 ? -7.385 -7.212 -7.453 1.00 78.75 189 ASP A O 1
ATOM 1534 N N . PRO A 1 190 ? -6.658 -5.385 -6.338 1.00 70.88 190 PRO A N 1
ATOM 1535 C CA . PRO A 1 190 ? -7.215 -5.791 -5.052 1.00 70.88 190 PRO A CA 1
ATOM 1536 C C . PRO A 1 190 ? -8.723 -6.048 -5.086 1.00 70.88 190 PRO A C 1
ATOM 1538 O O . PRO A 1 190 ? -9.239 -6.826 -4.282 1.00 70.88 190 PRO A O 1
ATOM 1541 N N . GLN A 1 191 ? -9.441 -5.430 -6.026 1.00 76.50 191 GLN A N 1
ATOM 1542 C CA . GLN A 1 191 ? -10.891 -5.531 -6.139 1.00 76.50 191 GLN A CA 1
ATOM 1543 C C . GLN A 1 191 ? -11.367 -6.677 -7.030 1.00 76.50 191 GLN A C 1
ATOM 1545 O O . GLN A 1 191 ? -12.573 -6.924 -7.099 1.00 76.50 191 GLN A O 1
ATOM 1550 N N . GLN A 1 192 ? -10.461 -7.439 -7.649 1.00 73.69 192 GLN A N 1
ATOM 1551 C CA . GLN A 1 192 ? -10.827 -8.500 -8.590 1.00 73.69 192 GLN A CA 1
ATOM 1552 C C . GLN A 1 192 ? -11.782 -9.549 -7.981 1.00 73.69 192 GLN A C 1
ATOM 1554 O O . GLN A 1 192 ? -12.612 -10.118 -8.689 1.00 73.69 192 GLN A O 1
ATOM 1559 N N . TYR A 1 193 ? -11.724 -9.762 -6.659 1.00 66.38 193 TYR A N 1
ATOM 1560 C CA . TYR A 1 193 ? -12.617 -10.669 -5.923 1.00 66.38 193 TYR A CA 1
ATOM 1561 C C . TYR A 1 193 ? -13.703 -9.961 -5.098 1.00 66.38 193 TYR A C 1
ATOM 1563 O O . TYR A 1 193 ? -14.534 -10.627 -4.474 1.00 66.38 193 TYR A O 1
ATOM 1571 N N . ALA A 1 194 ? -13.743 -8.625 -5.094 1.00 74.00 194 ALA A N 1
ATOM 1572 C CA . ALA A 1 194 ? -14.656 -7.852 -4.253 1.00 74.00 194 ALA A CA 1
ATOM 1573 C C . ALA A 1 194 ? -16.128 -8.164 -4.557 1.00 74.00 194 ALA A C 1
ATOM 1575 O O . ALA A 1 194 ? -16.929 -8.320 -3.638 1.00 74.00 194 ALA A O 1
ATOM 1576 N N . SER A 1 195 ? -16.476 -8.345 -5.833 1.00 76.62 195 SER A N 1
ATOM 1577 C CA . SER A 1 195 ? -17.843 -8.672 -6.262 1.00 76.62 195 SER A CA 1
ATOM 1578 C C . SER A 1 195 ? -18.315 -10.043 -5.759 1.00 76.62 195 SER A C 1
ATOM 1580 O O . SER A 1 195 ? -19.465 -10.193 -5.338 1.00 76.62 195 SER A O 1
ATOM 1582 N N . VAL A 1 196 ? -17.424 -11.040 -5.743 1.00 77.38 196 VAL A N 1
ATOM 1583 C CA . VAL A 1 196 ? -17.715 -12.392 -5.241 1.00 77.38 196 VAL A CA 1
ATOM 1584 C C . VAL A 1 196 ? -17.894 -12.368 -3.725 1.00 77.38 196 VAL A C 1
ATOM 1586 O O . VAL A 1 196 ? -18.871 -12.919 -3.211 1.00 77.38 196 VAL A O 1
ATOM 1589 N N . HIS A 1 197 ? -17.001 -11.683 -3.007 1.00 76.69 197 HIS A N 1
ATOM 1590 C CA . HIS A 1 197 ? -17.114 -11.517 -1.559 1.00 76.69 197 HIS A CA 1
ATOM 1591 C C . HIS A 1 197 ? -18.369 -10.735 -1.163 1.00 76.69 197 HIS A C 1
ATOM 1593 O O . HIS A 1 197 ? -19.064 -11.127 -0.225 1.00 76.69 197 HIS A O 1
ATOM 1599 N N . GLU A 1 198 ? -18.716 -9.678 -1.899 1.00 80.44 198 GLU A N 1
ATOM 1600 C CA . GLU A 1 198 ? -19.940 -8.913 -1.669 1.00 80.44 198 GLU A CA 1
ATOM 1601 C C . GLU A 1 198 ? -21.186 -9.785 -1.873 1.00 80.44 198 GLU A C 1
ATOM 1603 O O . GLU A 1 198 ? -22.106 -9.759 -1.050 1.00 80.44 198 GLU A O 1
ATOM 1608 N N . ALA A 1 199 ? -21.219 -10.593 -2.937 1.00 81.75 199 ALA A N 1
ATOM 1609 C CA . ALA A 1 199 ? -22.324 -11.506 -3.208 1.00 81.75 199 ALA A CA 1
ATOM 1610 C C . ALA A 1 199 ? -22.500 -12.542 -2.085 1.00 81.75 199 ALA A C 1
ATOM 1612 O O . ALA A 1 199 ? -23.616 -12.731 -1.592 1.00 81.75 199 ALA A O 1
ATOM 1613 N N . GLN A 1 200 ? -21.406 -13.164 -1.635 1.00 80.81 200 GLN A N 1
ATOM 1614 C CA . GLN A 1 200 ? -21.420 -14.134 -0.535 1.00 80.81 200 GLN A CA 1
ATOM 1615 C C . GLN A 1 200 ? -21.811 -13.488 0.798 1.00 80.81 200 GLN A C 1
ATOM 1617 O O . GLN A 1 200 ? -22.659 -14.021 1.513 1.00 80.81 200 GLN A O 1
ATOM 1622 N N . GLY A 1 201 ? -21.267 -12.308 1.108 1.00 77.12 201 GLY A N 1
ATOM 1623 C CA . GLY A 1 201 ? -21.622 -11.549 2.304 1.00 77.12 201 GLY A CA 1
ATOM 1624 C C . GLY A 1 201 ? -23.108 -11.198 2.325 1.00 77.12 201 GLY A C 1
ATOM 1625 O O . GLY A 1 201 ? -23.795 -11.457 3.313 1.00 77.12 201 GLY A O 1
ATOM 1626 N N . LYS A 1 202 ? -23.650 -10.691 1.209 1.00 79.31 202 LYS A N 1
ATOM 1627 C CA . LYS A 1 202 ? -25.091 -10.428 1.066 1.00 79.31 202 LYS A CA 1
ATOM 1628 C C . LYS A 1 202 ? -25.926 -11.698 1.241 1.00 79.31 202 LYS A C 1
ATOM 1630 O O . LYS A 1 202 ? -26.959 -11.635 1.903 1.00 79.31 202 LYS A O 1
ATOM 1635 N N . ALA A 1 203 ? -25.511 -12.828 0.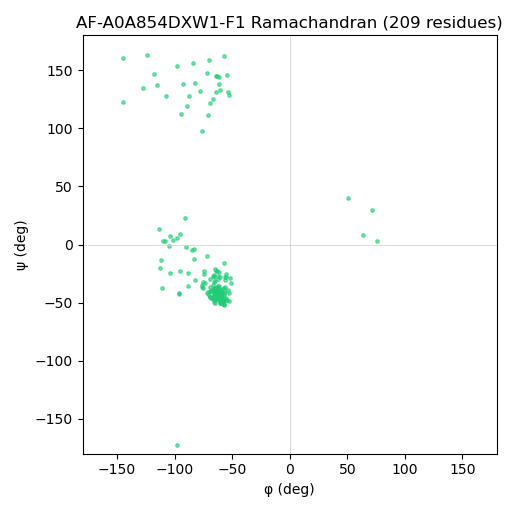668 1.00 80.56 203 ALA A N 1
ATOM 1636 C CA . ALA A 1 203 ? -26.227 -14.100 0.790 1.00 80.56 203 ALA A CA 1
ATOM 1637 C C . ALA A 1 203 ? -26.254 -14.618 2.238 1.00 80.56 203 ALA A C 1
ATOM 1639 O O . ALA A 1 203 ? -27.313 -15.010 2.734 1.00 80.56 203 ALA A O 1
ATOM 1640 N N . MET A 1 204 ? -25.121 -14.543 2.943 1.00 77.12 204 MET A N 1
ATOM 1641 C CA . MET A 1 204 ? -25.032 -14.873 4.365 1.00 77.12 204 MET A CA 1
ATOM 1642 C C . MET A 1 204 ? -25.980 -13.994 5.191 1.00 77.12 204 MET A C 1
ATOM 1644 O O . MET A 1 204 ? -26.769 -14.515 5.976 1.00 77.12 204 MET A O 1
ATOM 1648 N N . TRP A 1 205 ? -25.964 -12.673 4.977 1.00 70.38 205 TRP A N 1
ATOM 1649 C CA . TRP A 1 205 ? -26.828 -11.749 5.719 1.00 70.38 205 TRP A CA 1
ATOM 1650 C C . TRP A 1 205 ? -28.313 -11.950 5.440 1.00 70.38 205 TRP A C 1
ATOM 1652 O O . TRP A 1 205 ? -29.114 -11.857 6.366 1.00 70.38 205 TRP A O 1
ATOM 1662 N N . LYS A 1 206 ? -28.687 -12.256 4.195 1.00 72.19 206 LYS A N 1
ATOM 1663 C CA . LYS A 1 206 ? -30.064 -12.631 3.847 1.00 72.19 206 LYS A CA 1
ATOM 1664 C C . LYS A 1 206 ? -30.503 -13.886 4.603 1.00 72.19 206 LYS A C 1
ATOM 1666 O O . LYS A 1 206 ? -31.498 -13.838 5.320 1.00 72.19 206 LYS A O 1
ATOM 1671 N N . THR A 1 207 ? -29.673 -14.929 4.575 1.00 74.56 207 THR A N 1
ATOM 1672 C CA . THR A 1 207 ? -29.925 -16.190 5.290 1.00 74.56 207 THR A CA 1
ATOM 1673 C C . THR A 1 207 ? -30.101 -15.964 6.795 1.00 74.56 207 THR A C 1
ATOM 1675 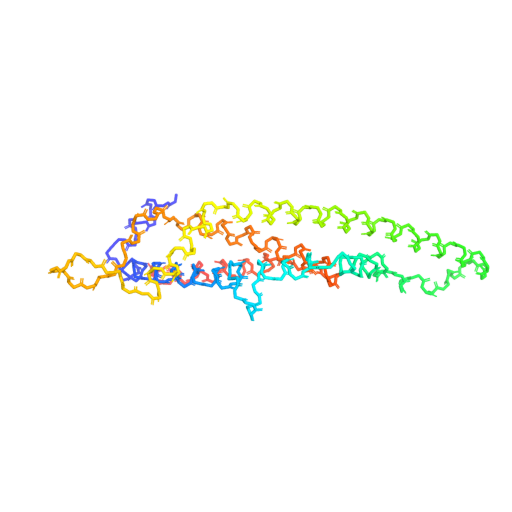O O . THR A 1 207 ? -31.070 -16.434 7.385 1.00 74.56 207 THR A O 1
ATOM 1678 N N . LEU A 1 208 ? -29.206 -15.190 7.423 1.00 63.62 208 LEU A N 1
ATOM 1679 C CA . LEU A 1 208 ? -29.283 -14.854 8.853 1.00 63.62 208 LEU A CA 1
ATOM 1680 C C . LEU A 1 208 ? -30.494 -13.977 9.206 1.00 63.62 208 LEU A C 1
ATOM 1682 O O . LEU A 1 208 ? -30.972 -14.020 10.339 1.00 63.62 208 LEU A O 1
ATOM 1686 N N . ALA A 1 209 ? -30.991 -13.191 8.251 1.00 63.72 209 ALA A N 1
ATOM 1687 C CA . ALA A 1 209 ? -32.211 -12.401 8.389 1.00 63.72 209 ALA A CA 1
ATOM 1688 C C . ALA A 1 209 ? -33.495 -13.211 8.116 1.00 63.72 209 ALA A C 1
ATOM 1690 O O . ALA A 1 209 ? -34.587 -12.661 8.260 1.00 63.72 209 ALA A O 1
ATOM 1691 N N . GLY A 1 210 ? -33.382 -14.483 7.715 1.00 64.19 210 GLY A N 1
ATOM 1692 C CA . GLY A 1 210 ? -34.515 -15.325 7.326 1.00 64.19 210 GLY A CA 1
ATOM 1693 C C . GLY A 1 210 ? -35.152 -14.933 5.987 1.00 64.19 210 GLY A C 1
ATOM 1694 O O . GLY A 1 210 ? -36.362 -15.099 5.831 1.00 64.19 210 GLY A O 1
ATOM 1695 N N . VAL A 1 211 ? -34.364 -14.375 5.056 1.00 56.09 211 VAL A N 1
ATOM 1696 C CA . VAL A 1 211 ? -34.786 -13.893 3.722 1.00 56.09 211 VAL A CA 1
ATOM 1697 C C . VAL A 1 211 ? -34.073 -14.652 2.612 1.00 56.09 211 VAL A C 1
ATOM 1699 O O . VAL A 1 211 ? -32.862 -14.920 2.768 1.00 56.09 211 VAL A O 1
#

pLDDT: mean 84.66, std 12.42, range [42.81, 98.12]

Foldseek 3Di:
DVPVLCVLCPPAPLVVCCVVVVVVVLLVLLLCCCQAAPDCPCPGPHVLNVVVVCVPDPVSLVVLLVCQLQVCLVVLPDFDPVDDRVVSVVVSVVVSVVSSVVRSVLLVVLVVVLVVLSVCCVVPLLSVLSVCCCCQQVPDFDDDPPPDDGHGDDSVVSVHDPVSSVVSVVSSVVSVQSVCCSRPVDGDDPCPCVVVVVVVVVVVSCVSSVD

Solvent-accessible surface area (backbone atoms only — not comparable to full-atom values): 11784 Å² total; per-residue (Å²): 115,69,68,66,53,50,64,70,29,58,93,35,74,42,37,58,48,45,72,55,47,53,60,51,54,48,51,52,49,43,48,49,50,33,52,50,42,63,30,75,53,89,86,47,88,3,49,50,34,50,52,52,57,50,67,70,40,74,65,53,51,51,53,34,43,55,52,41,19,50,69,62,49,75,79,48,71,69,74,50,89,91,46,59,71,73,59,22,53,55,54,35,53,50,50,43,50,52,49,25,54,51,34,40,53,51,43,55,54,50,51,50,50,46,51,52,50,51,55,51,55,75,69,32,68,65,54,54,44,40,48,47,44,46,57,39,56,72,68,43,64,41,81,53,59,102,90,47,75,65,36,77,49,70,66,74,81,60,72,78,49,71,67,59,55,51,55,50,49,54,54,52,50,52,48,50,33,54,51,43,22,51,70,69,68,46,84,61,66,90,60,79,56,46,66,59,52,50,52,51,53,52,51,52,52,31,53,53,69,75,92

Sequence (211 aa):
MQAGLKAKLDKTPGANAWNHLAPLLGQDLVRDQSRLFLDNHWRSGSLTNLWRKLQADPAIREHYRERYGRIFDHFHDEPISDLPPESSAVFQEKFRQNDRDENYSRFDSGWERVSNEMVILSADPVAAKIKTLRDKHHAHLEMRKLDEEPGAFDINTLGLTFNEVLAFGDRCQAIVAELGLLLTGTSWDPQQYASVHEAQGKAMWKTLAGV

Radius of gyration: 24.85 Å; Cα contacts (8 Å, |Δi|>4): 164; chains: 1; bounding box: 57×26×90 Å